Protein AF-A0A6J8BH11-F1 (afdb_monomer_lite)

InterPro domains:
  IPR011032 GroES-like superfamily [SSF50129] (140-187)

Organism: Mytilus coruscus (NCBI:txid42192)

Secondary structure (DSSP, 8-state):
--EEEEEEEES-EEEEEE--SSEEEESEEEEEEEESSEEEEEE--SEEEEES-EEEEEEES-EEEEEE--SEEEEES-EEEEEEES-EEEEEE--TEEEEES-EEEEEEES-EEEEEE--TT-EEES-EEEE-SGGG--GGGHHHHHHHHHTT-S--GGG--EEEEGGGHHHHHHHHHTT--S-EEEES--

Sequence (191 aa):
MGKQVIGSLYGGKSERMVTNPYSITMGKQVIGSLYGGKSERMVTNPYSITMGKQVIGSLYGGKSERMVTNPYSITMGKQVIGSLYGGKSERMVTNPYSITMGKQVIGSLYGGKSERMVTNPYSITMGKQVIGSLYGDYKLKTISNLVTEYMNKKLMVDEFVTHKMSLDKINEGFDLLRSGKSLRTVLDMWA

Foldseek 3Di:
DDEEEFEEAEAEEGEDEDADQEEEADDEYEFEYEAEYEGEYEYQYAEYEYEEEYEFEYAAEYETEYEYNYAYYEYEYEYEFEYAHYYETEYEYEYQEYEYEDEYEWEYRHAYHTDYYYNDDNYHYHYDYHYDYDPVNDDPVCVVVVVVCVVVVVDDPVVLAPEEEEPVCVVVVVVCVVVVVHSDYHYDDPD

Structure (mmCIF, N/CA/C/O backbone):
data_AF-A0A6J8BH11-F1
#
_entry.id   AF-A0A6J8BH11-F1
#
loop_
_atom_site.group_PDB
_atom_site.id
_atom_site.type_symbol
_atom_site.label_atom_id
_atom_site.label_alt_id
_atom_site.label_comp_id
_atom_site.label_asym_id
_atom_site.label_entity_id
_atom_site.label_seq_id
_atom_site.pdbx_PDB_ins_code
_atom_site.Cartn_x
_atom_site.Cartn_y
_atom_site.Cartn_z
_atom_site.occupancy
_atom_site.B_iso_or_equiv
_atom_site.auth_seq_id
_atom_site.auth_comp_id
_atom_site.auth_asym_id
_atom_site.auth_atom_id
_atom_site.pdbx_PDB_model_num
ATOM 1 N N . MET A 1 1 ? 2.538 -2.681 -35.379 1.00 50.00 1 MET A N 1
ATOM 2 C CA . MET A 1 1 ? 2.468 -2.400 -33.921 1.00 50.00 1 MET A CA 1
ATOM 3 C C . MET A 1 1 ? 2.274 -3.712 -33.164 1.00 50.00 1 MET A C 1
ATOM 5 O O . MET A 1 1 ? 1.181 -4.260 -33.201 1.00 50.00 1 MET A O 1
ATOM 9 N N . GLY A 1 2 ? 3.320 -4.243 -32.525 1.00 65.81 2 GLY A N 1
ATOM 10 C CA . GLY A 1 2 ? 3.258 -5.526 -31.811 1.00 65.81 2 GLY A CA 1
ATOM 11 C C . GLY A 1 2 ? 2.758 -5.393 -30.367 1.00 65.81 2 GLY A C 1
ATOM 12 O O . GLY A 1 2 ? 3.027 -4.395 -29.691 1.00 65.81 2 GLY A O 1
ATOM 13 N N . LYS A 1 3 ? 2.028 -6.404 -29.886 1.00 77.44 3 LYS A N 1
ATOM 14 C CA . LYS A 1 3 ? 1.809 -6.638 -28.451 1.00 77.44 3 LYS A CA 1
ATOM 15 C C . LYS A 1 3 ? 2.843 -7.655 -27.986 1.00 77.44 3 LYS A C 1
ATOM 17 O O . LYS A 1 3 ? 3.043 -8.656 -28.663 1.00 77.44 3 LYS A O 1
ATOM 22 N N . GLN A 1 4 ? 3.461 -7.413 -26.837 1.00 80.38 4 GLN A N 1
ATOM 23 C CA . GLN A 1 4 ? 4.387 -8.365 -26.232 1.00 80.38 4 GLN A CA 1
ATOM 24 C C . GLN A 1 4 ? 3.909 -8.706 -24.824 1.00 80.38 4 GLN A C 1
ATOM 26 O O . GLN A 1 4 ? 3.697 -7.806 -24.007 1.00 80.38 4 GLN A O 1
ATOM 31 N N . VAL A 1 5 ? 3.720 -9.997 -24.563 1.00 82.44 5 VAL A N 1
ATOM 32 C CA . VAL A 1 5 ? 3.301 -10.530 -23.265 1.00 82.44 5 VAL A CA 1
ATOM 33 C C . VAL A 1 5 ? 4.388 -11.484 -22.793 1.00 82.44 5 VAL A C 1
ATOM 35 O O . VAL A 1 5 ? 4.776 -12.382 -23.533 1.00 82.44 5 VAL A O 1
ATOM 38 N N . ILE A 1 6 ? 4.910 -11.246 -21.596 1.00 82.19 6 ILE A N 1
ATOM 39 C CA . ILE A 1 6 ? 5.898 -12.093 -20.929 1.00 82.19 6 ILE A CA 1
ATOM 40 C C . ILE A 1 6 ? 5.276 -12.465 -19.593 1.00 82.19 6 ILE A C 1
ATOM 42 O O . ILE A 1 6 ? 4.925 -11.574 -18.820 1.00 82.19 6 ILE A O 1
ATOM 46 N N . GLY A 1 7 ? 5.100 -13.751 -19.319 1.00 82.25 7 GLY A N 1
ATOM 47 C CA . GLY A 1 7 ? 4.481 -14.132 -18.064 1.00 82.25 7 GLY A CA 1
ATOM 48 C C . GLY A 1 7 ? 4.701 -15.567 -17.644 1.00 82.25 7 GLY A C 1
ATOM 49 O O . GLY A 1 7 ? 5.036 -16.426 -18.456 1.00 82.25 7 GLY A O 1
ATOM 50 N N . SER A 1 8 ? 4.486 -15.798 -16.355 1.00 77.69 8 SER A N 1
ATOM 51 C CA . SER A 1 8 ? 4.552 -17.101 -15.708 1.00 77.69 8 SER A CA 1
ATOM 52 C C . SER A 1 8 ? 3.218 -17.406 -15.033 1.00 77.69 8 SER A C 1
ATOM 54 O O . SER A 1 8 ? 2.568 -16.529 -14.461 1.00 77.69 8 SER A O 1
ATOM 56 N N . LEU A 1 9 ? 2.784 -18.664 -15.111 1.00 73.31 9 LEU A N 1
ATOM 57 C CA . LEU A 1 9 ? 1.519 -19.076 -14.509 1.00 73.31 9 LEU A CA 1
ATOM 58 C C . LEU A 1 9 ? 1.679 -19.344 -13.005 1.00 73.31 9 LEU A C 1
ATOM 60 O O . LEU A 1 9 ? 0.920 -18.800 -12.210 1.00 73.31 9 LEU A O 1
ATOM 64 N N . TYR A 1 10 ? 2.713 -20.098 -12.619 1.00 74.12 10 TYR A N 1
ATOM 65 C CA . TYR A 1 10 ? 3.027 -20.450 -11.231 1.00 74.12 10 TYR A CA 1
ATOM 66 C C . TYR A 1 10 ? 4.504 -20.173 -10.913 1.00 74.12 10 TYR A C 1
ATOM 68 O O . TYR A 1 10 ? 5.392 -20.659 -11.608 1.00 74.12 10 TYR A O 1
ATOM 76 N N . GLY A 1 11 ? 4.779 -19.392 -9.868 1.00 62.62 11 GLY A N 1
ATOM 77 C CA . GLY A 1 11 ? 6.059 -19.331 -9.148 1.00 62.62 11 GLY A CA 1
ATOM 78 C C . GLY A 1 11 ? 7.314 -18.840 -9.890 1.00 62.62 11 GLY A C 1
ATOM 79 O O . GLY A 1 11 ? 8.384 -18.845 -9.292 1.00 62.62 11 GLY A O 1
ATOM 80 N N . GLY A 1 12 ? 7.238 -18.401 -11.150 1.00 68.25 12 GLY A N 1
ATOM 81 C CA . GLY A 1 12 ? 8.419 -18.087 -11.978 1.00 68.25 12 GLY A CA 1
ATOM 82 C C . GLY A 1 12 ? 8.847 -16.611 -12.027 1.00 68.25 12 GLY A C 1
ATOM 83 O O . GLY A 1 12 ? 8.067 -15.707 -11.714 1.00 68.25 12 GLY A O 1
ATOM 84 N N . LYS A 1 13 ? 10.080 -16.351 -12.490 1.00 77.62 13 LYS A N 1
ATOM 85 C CA . LYS A 1 13 ? 10.566 -15.001 -12.826 1.00 77.62 13 LYS A CA 1
ATOM 86 C C . LYS A 1 13 ? 10.137 -14.633 -14.251 1.00 77.62 13 LYS A C 1
ATOM 88 O O . LYS A 1 13 ? 10.553 -15.274 -15.207 1.00 77.62 13 LYS A O 1
ATOM 93 N N . SER A 1 14 ? 9.323 -13.593 -14.383 1.00 80.06 14 SER A N 1
ATOM 94 C CA . SER A 1 14 ? 8.953 -12.983 -15.661 1.00 80.06 14 SER A CA 1
ATOM 95 C C . SER A 1 14 ? 9.761 -11.711 -15.834 1.00 80.06 14 SER A C 1
ATOM 97 O O . SER A 1 14 ? 9.446 -10.685 -15.235 1.00 80.06 14 SER A O 1
ATOM 99 N N . GLU A 1 15 ? 10.830 -11.775 -16.619 1.00 81.38 15 GLU A N 1
ATOM 100 C CA . GLU A 1 15 ? 11.752 -10.655 -16.756 1.00 81.38 15 GLU A CA 1
ATOM 101 C C . GLU A 1 15 ? 11.841 -10.151 -18.189 1.00 81.38 15 GLU A C 1
ATOM 103 O O . GLU A 1 15 ? 11.859 -10.914 -19.155 1.00 81.38 15 GLU A O 1
ATOM 108 N N . ARG A 1 16 ? 11.963 -8.833 -18.314 1.00 80.19 16 ARG A N 1
ATOM 109 C CA . ARG A 1 16 ? 12.482 -8.210 -19.519 1.00 80.19 16 ARG A CA 1
ATOM 110 C C . ARG A 1 16 ? 13.657 -7.310 -19.189 1.00 80.19 16 ARG A C 1
ATOM 112 O O . ARG A 1 16 ? 13.480 -6.262 -18.564 1.00 80.19 16 ARG A O 1
ATOM 119 N N . MET A 1 17 ? 14.810 -7.670 -19.731 1.00 69.00 17 MET A N 1
ATOM 120 C CA . MET A 1 17 ? 16.008 -6.848 -19.698 1.00 69.00 17 MET A CA 1
ATOM 121 C C . MET A 1 17 ? 16.185 -6.131 -21.040 1.00 69.00 17 MET A C 1
ATOM 123 O O . MET A 1 17 ? 15.976 -6.714 -22.105 1.00 69.00 17 MET A O 1
ATOM 127 N N . VAL A 1 18 ? 16.527 -4.847 -20.997 1.00 70.50 18 VAL A N 1
ATOM 128 C CA . VAL A 1 18 ? 16.903 -4.066 -22.181 1.00 70.50 18 VAL A CA 1
ATOM 129 C C . VAL A 1 18 ? 18.303 -3.507 -21.949 1.00 70.50 18 VAL A C 1
ATOM 131 O O . VAL A 1 18 ? 18.465 -2.551 -21.189 1.00 70.50 18 VAL A O 1
ATOM 134 N N . THR A 1 19 ? 19.292 -4.123 -22.601 1.00 60.69 19 THR A N 1
ATOM 135 C CA . THR A 1 19 ? 20.732 -3.848 -22.427 1.00 60.69 19 THR A CA 1
ATOM 136 C C . THR A 1 19 ? 21.418 -3.287 -23.676 1.00 60.69 19 THR A C 1
ATOM 138 O O . THR A 1 19 ? 22.600 -2.978 -23.625 1.00 60.69 19 THR A O 1
ATOM 141 N N . ASN A 1 20 ? 20.710 -3.182 -24.807 1.00 61.56 20 ASN A N 1
ATOM 142 C CA . ASN A 1 20 ? 21.327 -2.828 -26.088 1.00 61.56 20 ASN A CA 1
ATOM 143 C C . ASN A 1 20 ? 21.563 -1.306 -26.219 1.00 61.56 20 ASN A C 1
ATOM 145 O O . ASN A 1 20 ? 20.542 -0.603 -26.150 1.00 61.56 20 ASN A O 1
ATOM 149 N N . PRO A 1 21 ? 22.813 -0.824 -26.483 1.00 52.91 21 PRO A N 1
ATOM 150 C CA . PRO A 1 21 ? 23.263 0.585 -26.512 1.00 52.91 21 PRO A CA 1
ATOM 151 C C . PRO A 1 21 ? 22.366 1.565 -27.256 1.00 52.91 21 PRO A C 1
ATOM 153 O O . PRO A 1 21 ? 22.284 2.711 -26.826 1.00 52.91 21 PRO A O 1
ATOM 156 N N . TYR A 1 22 ? 21.580 1.106 -28.229 1.00 68.75 22 TYR A N 1
ATOM 157 C CA . TYR A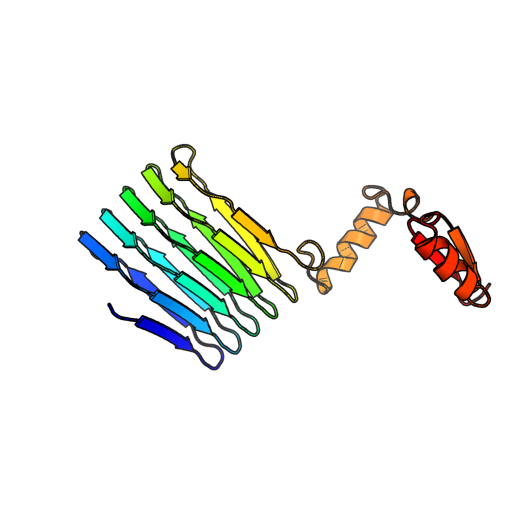 1 22 ? 20.540 1.897 -28.881 1.00 68.75 22 TYR A CA 1
ATOM 158 C C . TYR A 1 22 ? 19.266 1.066 -29.028 1.00 68.75 22 TYR A C 1
ATOM 160 O O . TYR A 1 22 ? 19.122 0.268 -29.953 1.00 68.75 22 TYR A O 1
ATOM 168 N N . SER A 1 23 ? 18.327 1.226 -28.093 1.00 63.69 23 SER A N 1
ATOM 169 C CA . SER A 1 23 ? 17.074 0.463 -28.098 1.00 63.69 23 SER A CA 1
ATOM 170 C C . SER A 1 23 ? 15.848 1.368 -28.103 1.00 63.69 23 SER A C 1
ATOM 172 O O . SER A 1 23 ? 15.590 2.137 -27.174 1.00 63.69 23 SER A O 1
ATOM 174 N N . ILE A 1 24 ? 15.040 1.226 -29.154 1.00 68.50 24 ILE A N 1
ATOM 175 C CA . ILE A 1 24 ? 13.717 1.835 -29.242 1.00 68.50 24 ILE A CA 1
ATOM 176 C C . ILE A 1 24 ? 12.689 0.739 -29.021 1.00 68.50 24 ILE A C 1
ATOM 178 O O . ILE A 1 24 ? 12.566 -0.214 -29.786 1.00 68.50 24 ILE A O 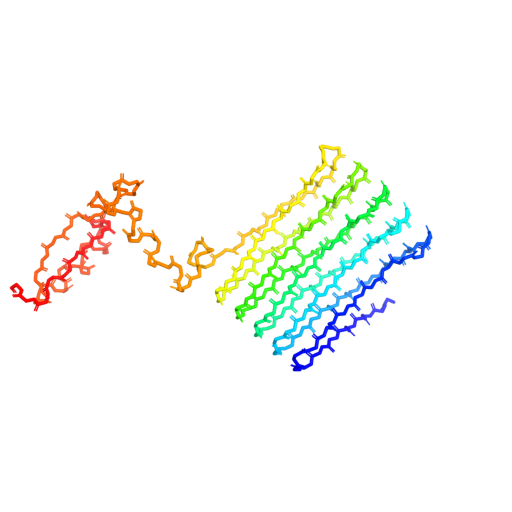1
ATOM 182 N N . THR A 1 25 ? 11.936 0.875 -27.941 1.00 72.12 25 THR A N 1
ATOM 183 C CA . THR A 1 25 ? 10.862 -0.042 -27.600 1.00 72.12 25 THR A CA 1
ATOM 184 C C . THR A 1 25 ? 9.527 0.657 -27.807 1.00 72.12 25 THR A C 1
ATOM 186 O O . THR A 1 25 ? 9.148 1.511 -27.007 1.00 72.12 25 THR A O 1
ATOM 189 N N . MET A 1 26 ? 8.791 0.274 -28.851 1.00 72.31 26 MET A N 1
ATOM 190 C CA . MET A 1 26 ? 7.442 0.781 -29.113 1.00 72.31 26 MET A CA 1
ATOM 191 C C . MET A 1 26 ? 6.396 -0.326 -28.964 1.00 72.31 26 MET A C 1
ATOM 193 O O . MET A 1 26 ? 6.566 -1.421 -29.496 1.00 72.31 26 MET A O 1
ATOM 197 N N . GLY A 1 27 ? 5.291 -0.043 -28.270 1.00 75.75 27 GLY A N 1
ATOM 198 C CA . GLY A 1 27 ? 4.118 -0.926 -28.248 1.00 75.75 27 GLY A CA 1
ATOM 199 C C . GLY A 1 27 ? 3.510 -1.167 -26.867 1.00 75.75 27 GLY A C 1
ATOM 200 O O . GLY A 1 27 ? 3.864 -0.527 -25.877 1.00 75.75 27 GLY A O 1
ATOM 201 N N . LYS A 1 28 ? 2.536 -2.085 -26.811 1.00 82.88 28 LYS A N 1
ATOM 202 C CA . LYS A 1 28 ? 1.902 -2.510 -25.552 1.00 82.88 28 LYS A CA 1
ATOM 203 C C . LYS A 1 28 ? 2.668 -3.690 -24.976 1.00 82.88 28 LYS A C 1
ATOM 205 O O . LYS A 1 28 ? 2.910 -4.666 -25.686 1.00 82.88 28 LYS A O 1
ATOM 210 N N . GLN A 1 29 ? 3.020 -3.595 -23.701 1.00 82.62 29 GLN A N 1
ATOM 211 C CA . GLN A 1 29 ? 3.826 -4.602 -23.023 1.00 82.62 29 GLN A CA 1
ATOM 212 C C . GLN A 1 29 ? 3.184 -4.992 -21.709 1.00 82.62 29 GLN A C 1
ATOM 214 O O . GLN A 1 29 ? 2.840 -4.121 -20.910 1.00 82.62 29 GLN A O 1
ATOM 219 N N . VAL A 1 30 ? 3.033 -6.294 -21.511 1.00 83.50 30 VAL A N 1
ATOM 220 C CA . VAL A 1 30 ? 2.538 -6.881 -20.270 1.00 83.50 30 VAL A CA 1
ATOM 221 C C . VAL A 1 30 ? 3.604 -7.845 -19.776 1.00 83.50 30 VAL A C 1
ATOM 223 O O . VAL A 1 30 ? 3.994 -8.750 -20.508 1.00 83.50 30 VAL A O 1
ATOM 226 N N . ILE A 1 31 ? 4.113 -7.604 -18.575 1.00 82.25 31 ILE A N 1
ATOM 227 C CA . ILE A 1 31 ? 5.057 -8.479 -17.885 1.00 82.25 31 ILE A CA 1
ATOM 228 C C . ILE A 1 31 ? 4.382 -8.870 -16.583 1.00 82.25 31 ILE A C 1
ATOM 230 O O . ILE A 1 31 ? 4.093 -7.993 -15.772 1.00 82.25 31 ILE A O 1
ATOM 234 N N . GLY A 1 32 ? 4.078 -10.140 -16.376 1.00 81.75 32 GLY A N 1
ATOM 235 C CA . GLY A 1 32 ? 3.348 -10.481 -15.168 1.00 81.75 32 GLY A CA 1
ATOM 236 C C . GLY A 1 32 ? 3.264 -11.947 -14.835 1.00 81.75 32 GLY A C 1
ATOM 237 O O . GLY A 1 32 ? 3.433 -12.798 -15.700 1.00 81.75 32 GLY A O 1
ATOM 238 N N . SER A 1 33 ? 2.959 -12.235 -13.578 1.00 78.94 33 SER A N 1
ATOM 239 C CA . SER A 1 33 ? 2.712 -13.595 -13.117 1.00 78.94 33 SER A CA 1
ATOM 240 C C . SER A 1 33 ? 1.302 -13.753 -12.567 1.00 78.94 33 SER A C 1
ATOM 242 O O . SER A 1 33 ? 0.729 -12.819 -12.001 1.00 78.94 33 SER A O 1
ATOM 244 N N . LEU A 1 34 ? 0.711 -14.932 -12.749 1.00 73.62 34 LEU A N 1
ATOM 245 C CA . LEU A 1 34 ? -0.620 -15.200 -12.210 1.00 73.62 34 LEU A CA 1
ATOM 246 C C . LEU A 1 34 ? -0.536 -15.576 -10.725 1.00 73.62 34 LEU A C 1
ATOM 248 O O . LEU A 1 34 ? -1.120 -14.881 -9.901 1.00 73.62 34 LEU A O 1
ATOM 252 N N . TYR A 1 35 ? 0.240 -16.607 -10.380 1.00 70.12 35 TYR A N 1
ATOM 253 C CA . TYR A 1 35 ? 0.412 -17.103 -9.011 1.00 70.12 35 TYR A CA 1
ATOM 254 C C . TYR A 1 35 ? 1.871 -17.036 -8.555 1.00 70.12 35 TYR A C 1
ATOM 256 O O . TYR A 1 35 ? 2.670 -17.914 -8.863 1.00 70.12 35 TYR A O 1
ATOM 264 N N . GLY A 1 36 ? 2.226 -16.021 -7.775 1.00 63.31 36 GLY A N 1
ATOM 265 C CA . GLY A 1 36 ? 3.546 -15.836 -7.178 1.00 63.31 36 GLY A CA 1
ATOM 266 C C . GLY A 1 36 ? 4.631 -15.533 -8.213 1.00 63.31 36 GLY A C 1
ATOM 267 O O . GLY A 1 36 ? 4.390 -15.536 -9.417 1.00 63.31 36 GLY A O 1
ATOM 268 N N . GLY A 1 37 ? 5.850 -15.242 -7.752 1.00 70.06 37 GLY A N 1
ATOM 269 C CA . GLY A 1 37 ? 7.008 -14.994 -8.625 1.00 70.06 37 GLY A CA 1
ATOM 270 C C . GLY A 1 37 ? 7.447 -13.528 -8.723 1.00 70.06 37 GLY A C 1
ATOM 271 O O . GLY A 1 37 ? 6.923 -12.650 -8.038 1.00 70.06 37 GLY A O 1
ATOM 272 N N . LYS A 1 38 ? 8.470 -13.256 -9.538 1.00 77.06 38 LYS A N 1
ATOM 273 C CA . LYS A 1 38 ? 9.050 -11.912 -9.713 1.00 77.06 38 LYS A CA 1
ATOM 274 C C . LYS A 1 38 ? 8.791 -11.426 -11.135 1.00 77.06 38 LYS A C 1
ATOM 276 O O . LYS A 1 38 ? 9.277 -12.036 -12.079 1.00 77.06 38 LYS A O 1
ATOM 281 N N . SER A 1 39 ? 8.045 -10.338 -11.282 1.00 78.81 39 SER A N 1
ATOM 282 C CA . SER A 1 39 ? 7.780 -9.670 -12.555 1.00 78.81 39 SER A CA 1
ATOM 283 C C . SER A 1 39 ? 8.633 -8.418 -12.641 1.00 78.81 39 SER A C 1
ATOM 285 O O . SER A 1 39 ? 8.398 -7.450 -11.923 1.00 78.81 39 SER A O 1
ATOM 287 N N . GLU A 1 40 ? 9.656 -8.437 -13.481 1.00 79.81 40 GLU A N 1
ATOM 288 C CA . GLU A 1 40 ? 10.683 -7.405 -13.471 1.00 79.81 40 GLU A CA 1
ATOM 289 C C . GLU A 1 40 ? 10.934 -6.846 -14.864 1.00 79.81 40 GLU A C 1
ATOM 291 O O . GLU A 1 40 ? 11.050 -7.563 -15.860 1.00 79.81 40 GLU A O 1
ATOM 296 N N . ARG A 1 41 ? 11.053 -5.525 -14.931 1.00 80.38 41 ARG A N 1
ATOM 297 C CA . ARG A 1 41 ? 11.598 -4.851 -16.098 1.00 80.38 41 ARG A CA 1
ATOM 298 C C . ARG A 1 41 ? 12.817 -4.049 -15.696 1.00 80.38 41 ARG A C 1
ATOM 300 O O . ARG A 1 41 ? 12.683 -3.055 -14.981 1.00 80.38 41 ARG A O 1
ATOM 307 N N . MET A 1 42 ? 13.961 -4.432 -16.248 1.00 65.06 42 MET A N 1
ATOM 308 C CA . MET A 1 42 ? 15.215 -3.708 -16.093 1.00 65.06 42 MET A CA 1
ATOM 309 C C . MET A 1 42 ? 15.597 -3.010 -17.392 1.00 65.06 42 MET A C 1
ATOM 311 O O . MET A 1 42 ? 15.582 -3.597 -18.476 1.00 65.06 42 MET A O 1
ATOM 315 N N . VAL A 1 43 ? 15.925 -1.728 -17.275 1.00 69.75 43 VAL A N 1
ATOM 316 C CA . VAL A 1 43 ? 16.491 -0.923 -18.358 1.00 69.75 43 VAL A CA 1
ATOM 317 C C . VAL A 1 43 ? 17.828 -0.377 -17.868 1.00 69.75 43 VAL A C 1
ATOM 319 O O . VAL A 1 43 ? 17.850 0.561 -17.072 1.00 69.75 43 VAL A O 1
ATOM 322 N N . THR A 1 44 ? 18.918 -0.991 -18.329 1.00 56.66 44 THR A N 1
ATOM 323 C CA . THR A 1 44 ? 20.298 -0.772 -17.841 1.00 56.66 44 THR A CA 1
ATOM 324 C C . THR A 1 44 ? 21.222 -0.143 -18.888 1.00 56.66 44 THR A C 1
ATOM 326 O O . THR A 1 44 ? 22.419 -0.012 -18.673 1.00 56.66 44 THR A O 1
ATOM 329 N N . ASN A 1 45 ? 20.675 0.220 -20.047 1.00 64.06 45 ASN A N 1
ATOM 330 C CA . ASN A 1 45 ? 21.436 0.705 -21.195 1.00 64.06 45 ASN A CA 1
ATOM 331 C C . ASN A 1 45 ? 21.966 2.153 -21.027 1.00 64.06 45 ASN A C 1
ATOM 333 O O . ASN A 1 45 ? 21.597 2.740 -20.032 1.00 64.06 45 ASN A O 1
ATOM 337 N N . PRO A 1 46 ? 22.771 2.757 -21.934 1.00 53.59 46 PRO A N 1
ATOM 338 C CA . PRO A 1 46 ? 23.003 4.222 -21.975 1.00 53.59 46 PRO A CA 1
ATOM 339 C C . PRO A 1 46 ? 22.035 5.081 -22.819 1.00 53.59 46 PRO A C 1
ATOM 341 O O . PRO A 1 46 ? 21.854 6.251 -22.497 1.00 53.59 46 PRO A O 1
ATOM 344 N N . TYR A 1 47 ? 21.365 4.542 -23.850 1.00 66.50 47 TYR A N 1
ATOM 345 C CA . TYR A 1 47 ? 20.386 5.290 -24.669 1.00 66.50 47 TYR A CA 1
ATOM 346 C C . TYR A 1 47 ? 19.158 4.433 -24.988 1.00 66.50 47 TYR A C 1
ATOM 348 O O . TYR A 1 47 ? 19.217 3.474 -25.761 1.00 66.50 47 TYR A O 1
ATOM 356 N N . SER A 1 48 ? 18.019 4.726 -24.356 1.00 63.78 48 SER A N 1
ATOM 357 C CA . SER A 1 48 ? 16.792 3.955 -24.604 1.00 63.78 48 SER A CA 1
ATOM 358 C C . SER A 1 48 ? 15.547 4.828 -24.625 1.00 63.78 48 SER A C 1
ATOM 360 O O . SER A 1 48 ? 15.324 5.656 -23.736 1.00 63.78 48 SER A O 1
ATOM 362 N N . ILE A 1 49 ? 14.704 4.600 -25.630 1.00 68.50 49 ILE A N 1
ATOM 363 C CA . ILE A 1 49 ? 13.400 5.247 -25.751 1.00 68.50 49 ILE A CA 1
ATOM 364 C C . ILE A 1 49 ? 12.346 4.166 -25.613 1.00 68.50 49 ILE A C 1
ATOM 366 O O . ILE A 1 49 ? 12.292 3.218 -26.396 1.00 68.50 49 ILE A O 1
ATOM 370 N N . THR A 1 50 ? 11.488 4.300 -24.608 1.00 72.81 50 THR A N 1
ATOM 371 C CA . THR A 1 50 ? 10.325 3.432 -24.473 1.00 72.81 50 THR A CA 1
ATOM 372 C C . THR A 1 50 ? 9.045 4.226 -24.651 1.00 72.81 50 THR A C 1
ATOM 374 O O . THR A 1 50 ? 8.738 5.113 -23.856 1.00 72.81 50 THR A O 1
ATOM 377 N N . MET A 1 51 ? 8.262 3.853 -25.655 1.00 72.00 51 MET A N 1
ATOM 378 C CA . MET A 1 51 ? 6.975 4.460 -25.965 1.00 72.00 51 MET A CA 1
ATOM 379 C C . MET A 1 51 ? 5.853 3.423 -25.908 1.00 72.00 51 MET A C 1
ATOM 381 O O . MET A 1 51 ? 5.909 2.385 -26.570 1.00 72.00 51 MET A O 1
ATOM 385 N N . GLY A 1 52 ? 4.804 3.706 -25.134 1.00 76.31 52 GLY A N 1
ATOM 386 C CA . GLY A 1 52 ? 3.580 2.898 -25.124 1.00 76.31 52 GLY A CA 1
ATOM 387 C C . GLY A 1 52 ? 3.048 2.538 -23.739 1.00 76.31 52 GLY A C 1
ATOM 388 O O . GLY A 1 52 ? 3.468 3.081 -22.718 1.00 76.31 52 GLY A O 1
ATOM 389 N N . LYS A 1 53 ? 2.055 1.638 -23.712 1.00 80.94 53 LYS A N 1
ATOM 390 C CA . LYS A 1 53 ? 1.426 1.175 -22.464 1.00 80.94 53 LYS A CA 1
ATOM 391 C C . LYS A 1 53 ? 2.219 0.011 -21.885 1.00 80.94 53 LYS A C 1
ATOM 393 O O . LYS A 1 53 ? 2.449 -0.973 -22.586 1.00 80.94 53 LYS A O 1
ATOM 398 N N . GLN A 1 54 ? 2.574 0.109 -20.613 1.00 82.50 54 GLN A N 1
ATOM 399 C CA . GLN A 1 54 ? 3.280 -0.942 -19.889 1.00 82.50 54 GLN A CA 1
ATOM 400 C C . GLN A 1 54 ? 2.468 -1.368 -18.676 1.00 82.50 54 GLN A C 1
ATOM 402 O O . GLN A 1 54 ? 2.019 -0.517 -17.908 1.00 82.50 54 GLN A O 1
ATOM 407 N N . VAL A 1 55 ? 2.312 -2.673 -18.507 1.00 82.81 55 VAL A N 1
ATOM 408 C CA . VAL A 1 55 ? 1.742 -3.289 -17.312 1.00 82.81 55 VAL A CA 1
ATOM 409 C C . VAL A 1 55 ? 2.783 -4.258 -16.774 1.00 82.81 55 VAL A C 1
ATOM 411 O O . VAL A 1 55 ? 3.227 -5.136 -17.510 1.00 82.81 55 VAL A O 1
ATOM 414 N N . ILE A 1 56 ? 3.211 -4.056 -15.533 1.00 82.06 56 ILE A N 1
ATOM 415 C CA . ILE A 1 56 ? 4.125 -4.948 -14.819 1.00 82.06 56 ILE A CA 1
ATOM 416 C C . ILE A 1 56 ? 3.413 -5.355 -13.540 1.00 82.06 56 ILE A C 1
ATOM 418 O O . ILE A 1 56 ? 3.113 -4.491 -12.722 1.00 82.06 56 ILE A O 1
ATOM 422 N N . GLY A 1 57 ? 3.086 -6.623 -13.356 1.00 80.62 57 GLY A N 1
ATOM 423 C CA . GLY A 1 57 ? 2.265 -6.954 -12.203 1.00 80.62 57 GLY A CA 1
ATOM 424 C C . GLY A 1 57 ? 2.053 -8.423 -11.955 1.00 80.62 57 GLY A C 1
ATOM 425 O O . GLY A 1 57 ? 2.249 -9.240 -12.846 1.00 80.62 57 GLY A O 1
ATOM 426 N N . SER A 1 58 ? 1.598 -8.752 -10.756 1.00 78.00 58 SER A N 1
ATOM 427 C CA . SER A 1 58 ? 1.165 -10.104 -10.432 1.00 78.00 58 SER A CA 1
ATOM 428 C C . SER A 1 58 ? -0.277 -10.132 -9.947 1.00 78.00 58 SER A C 1
ATOM 430 O O . SER A 1 58 ? -0.761 -9.184 -9.328 1.00 78.00 58 SER A O 1
ATOM 432 N N . LEU A 1 59 ? -1.002 -11.207 -10.248 1.00 74.44 59 LEU A N 1
ATOM 433 C CA . LEU A 1 59 ? -2.372 -11.341 -9.760 1.00 74.44 59 LEU A CA 1
ATOM 434 C C . LEU A 1 59 ? -2.383 -11.807 -8.300 1.00 74.44 59 LEU A C 1
ATOM 436 O O . LEU A 1 59 ? -2.969 -11.128 -7.467 1.00 74.44 59 LEU A O 1
ATOM 440 N N . TYR A 1 60 ? -1.686 -12.897 -7.976 1.00 70.38 60 TYR A N 1
ATOM 441 C CA . TYR A 1 60 ? -1.626 -13.491 -6.638 1.00 70.38 60 TYR A CA 1
ATOM 442 C C . TYR A 1 60 ? -0.194 -13.603 -6.122 1.00 70.38 60 TYR A C 1
ATOM 444 O O . TYR A 1 60 ? 0.476 -14.594 -6.367 1.00 70.38 60 TYR A O 1
ATOM 452 N N . GLY A 1 61 ? 0.283 -12.639 -5.349 1.00 64.56 61 GLY A N 1
ATOM 453 C CA . GLY A 1 61 ? 1.567 -12.700 -4.666 1.00 64.56 61 GLY A CA 1
ATOM 454 C C . GLY A 1 61 ? 2.713 -12.352 -5.606 1.00 64.56 61 GLY A C 1
ATOM 455 O O . GLY A 1 61 ? 2.571 -12.378 -6.826 1.00 64.56 61 GLY A O 1
ATOM 456 N N . GLY A 1 62 ? 3.882 -12.038 -5.050 1.00 71.94 62 GLY A N 1
ATOM 457 C CA . GLY A 1 62 ? 5.095 -11.818 -5.842 1.00 71.94 62 GLY A CA 1
ATOM 458 C C . GLY A 1 62 ? 5.627 -10.388 -5.840 1.00 71.94 62 GLY A C 1
ATOM 459 O O . GLY A 1 62 ? 5.113 -9.501 -5.164 1.00 71.94 62 GLY A O 1
ATOM 460 N N . LYS A 1 63 ? 6.728 -10.167 -6.553 1.00 76.88 63 LYS A N 1
ATOM 461 C CA . LYS A 1 63 ? 7.441 -8.885 -6.582 1.00 76.88 63 LYS A CA 1
ATOM 462 C C . LYS A 1 63 ? 7.367 -8.293 -7.986 1.00 76.88 63 LYS A C 1
ATOM 464 O O . LYS A 1 63 ? 7.844 -8.919 -8.924 1.00 76.88 63 LYS A O 1
ATOM 469 N N . SER A 1 64 ? 6.774 -7.115 -8.125 1.00 79.19 64 SER A N 1
ATOM 470 C CA . SER A 1 64 ? 6.613 -6.393 -9.386 1.00 79.19 64 SER A CA 1
ATOM 471 C C . SER A 1 64 ? 7.525 -5.176 -9.398 1.00 79.19 64 SER A C 1
ATOM 473 O O . SER A 1 64 ? 7.290 -4.208 -8.682 1.00 79.19 64 SER A O 1
ATOM 475 N N . GLU A 1 65 ? 8.585 -5.217 -10.195 1.00 78.31 65 GLU A N 1
ATOM 476 C CA . GLU A 1 65 ? 9.620 -4.188 -10.189 1.00 78.31 65 GLU A CA 1
ATOM 477 C C . GLU A 1 65 ? 9.837 -3.577 -11.558 1.00 78.31 65 GLU A C 1
ATOM 479 O O . GLU A 1 65 ? 9.962 -4.262 -12.577 1.00 78.31 65 GLU A O 1
ATOM 484 N N . ARG A 1 66 ? 9.961 -2.254 -11.567 1.00 80.44 66 ARG A N 1
ATOM 485 C CA . ARG A 1 66 ? 10.542 -1.539 -12.692 1.00 80.44 66 ARG A CA 1
ATOM 486 C C . ARG A 1 66 ? 11.767 -0.777 -12.231 1.00 80.44 66 ARG A C 1
ATOM 488 O O . ARG A 1 66 ? 11.644 0.193 -11.485 1.00 80.44 66 ARG A O 1
ATOM 495 N N . MET A 1 67 ? 12.916 -1.180 -12.751 1.00 65.25 67 MET A N 1
ATOM 496 C CA . MET A 1 67 ? 14.196 -0.544 -12.484 1.00 65.25 67 MET A CA 1
ATOM 497 C C . MET A 1 67 ? 14.703 0.150 -13.746 1.00 65.25 67 MET A C 1
ATOM 499 O O . MET A 1 67 ? 14.731 -0.431 -14.836 1.00 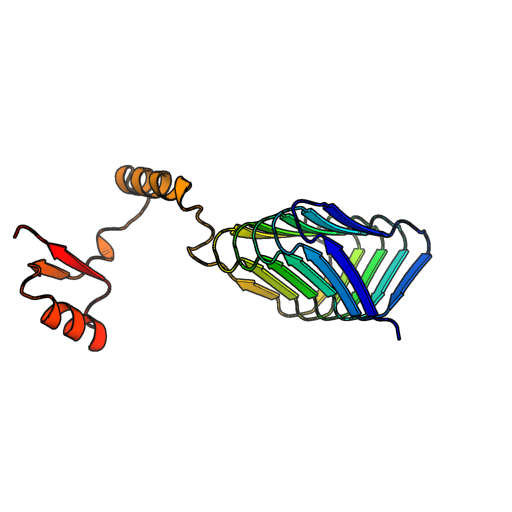65.25 67 MET A O 1
ATOM 503 N N . VAL A 1 68 ? 15.074 1.419 -13.598 1.00 70.81 68 VAL A N 1
ATOM 504 C CA . VAL A 1 68 ? 15.710 2.210 -14.654 1.00 70.81 68 VAL A CA 1
ATOM 505 C C . VAL A 1 68 ? 17.028 2.753 -14.112 1.00 70.81 68 VAL A C 1
ATOM 507 O O . VAL A 1 68 ? 17.029 3.663 -13.283 1.00 70.81 68 VAL A O 1
ATOM 510 N N . THR A 1 69 ? 18.132 2.186 -14.592 1.00 56.94 69 THR A N 1
ATOM 511 C CA . THR A 1 69 ? 19.512 2.474 -14.165 1.00 56.94 69 THR A CA 1
ATOM 512 C C . THR A 1 69 ? 20.330 2.924 -15.381 1.00 56.94 69 THR A C 1
ATOM 514 O O . THR A 1 69 ? 21.234 2.218 -15.819 1.00 56.94 69 THR A O 1
ATOM 517 N N . ASN A 1 70 ? 19.946 4.045 -16.005 1.00 65.38 70 ASN A N 1
ATOM 518 C CA . ASN A 1 70 ? 20.492 4.478 -17.299 1.00 65.38 70 ASN A CA 1
ATOM 519 C C . ASN A 1 70 ? 20.728 6.003 -17.359 1.00 65.38 70 ASN A C 1
ATOM 521 O O . ASN A 1 70 ? 19.727 6.701 -17.140 1.00 65.38 70 ASN A O 1
ATOM 525 N N . PRO A 1 71 ? 21.935 6.490 -17.765 1.00 54.31 71 PRO A N 1
ATOM 526 C CA . PRO A 1 71 ? 22.283 7.898 -18.011 1.00 54.31 71 PRO A CA 1
ATOM 527 C C . PRO A 1 71 ? 21.281 8.702 -18.861 1.00 54.31 71 PRO A C 1
ATOM 529 O O . PRO A 1 71 ? 20.978 9.818 -18.448 1.00 54.31 71 PRO A O 1
ATOM 532 N N . TYR A 1 72 ? 20.704 8.153 -19.941 1.00 65.25 72 TYR A N 1
ATOM 533 C CA . TYR A 1 72 ? 19.752 8.833 -20.838 1.00 65.25 72 TYR A CA 1
ATOM 534 C C . TYR A 1 72 ? 18.575 7.929 -21.247 1.00 65.25 72 TYR A C 1
ATOM 536 O O . TYR A 1 72 ? 18.591 7.223 -22.263 1.00 65.25 72 TYR A O 1
ATOM 544 N N . SER A 1 73 ? 17.493 7.965 -20.463 1.00 63.62 73 SER A N 1
ATOM 545 C CA . SER A 1 73 ? 16.267 7.216 -20.774 1.00 63.62 73 SER A CA 1
ATOM 546 C C . SER A 1 73 ? 15.046 8.119 -20.892 1.00 63.62 73 SER A C 1
ATOM 548 O O . SER A 1 73 ? 14.766 8.946 -20.021 1.00 63.62 73 SER A O 1
ATOM 550 N N . ILE A 1 74 ? 14.281 7.912 -21.964 1.00 67.69 74 ILE A N 1
ATOM 551 C CA . ILE A 1 74 ? 12.998 8.576 -22.187 1.00 67.69 74 ILE A CA 1
ATOM 552 C C . ILE A 1 74 ? 11.914 7.507 -22.132 1.00 67.69 74 ILE A C 1
ATOM 554 O O . ILE A 1 74 ? 11.867 6.598 -22.962 1.00 67.69 74 ILE A O 1
ATOM 558 N N . THR A 1 75 ? 11.021 7.598 -21.149 1.00 71.31 75 THR A N 1
ATOM 559 C CA . THR A 1 75 ? 9.795 6.796 -21.148 1.00 71.31 75 THR A CA 1
ATOM 560 C C . THR A 1 75 ? 8.587 7.688 -21.368 1.00 71.31 75 THR A C 1
ATOM 562 O O . THR A 1 75 ? 8.279 8.526 -20.525 1.00 71.31 75 THR A O 1
ATOM 565 N N . MET A 1 76 ? 7.846 7.445 -22.445 1.00 69.50 76 MET A N 1
ATOM 566 C CA . MET A 1 76 ? 6.583 8.123 -22.725 1.00 69.50 76 MET A CA 1
ATOM 567 C C . MET A 1 76 ? 5.441 7.106 -22.771 1.00 69.50 76 MET A C 1
ATOM 569 O O . MET A 1 76 ? 5.443 6.176 -23.579 1.00 69.50 76 MET A O 1
ATOM 573 N N . GLY A 1 77 ? 4.445 7.266 -21.902 1.00 72.81 77 GLY A N 1
ATOM 574 C CA . GLY A 1 77 ? 3.231 6.448 -21.927 1.00 72.81 77 GLY A CA 1
ATOM 575 C C . GLY A 1 77 ? 2.683 6.071 -20.554 1.00 72.81 77 GLY A C 1
ATOM 576 O O . GLY A 1 77 ? 3.242 6.409 -19.512 1.00 72.81 77 GLY A O 1
ATOM 577 N N . LYS A 1 78 ? 1.538 5.375 -20.563 1.00 79.31 78 LYS A N 1
ATOM 578 C CA . LYS A 1 78 ? 0.865 4.920 -19.337 1.00 79.31 78 LYS A CA 1
ATOM 579 C C . LYS A 1 78 ? 1.580 3.702 -18.764 1.00 79.31 78 LYS A C 1
ATOM 581 O O . LYS A 1 78 ? 1.818 2.735 -19.491 1.00 79.31 78 LYS A O 1
ATOM 586 N N . GLN A 1 79 ? 1.858 3.738 -17.469 1.00 80.12 79 GLN A N 1
ATOM 587 C CA . GLN A 1 79 ? 2.487 2.634 -16.749 1.00 80.12 79 GLN A CA 1
ATOM 588 C C . GLN A 1 79 ? 1.606 2.203 -15.588 1.00 80.12 79 GLN A C 1
ATOM 590 O O . GLN A 1 79 ? 1.127 3.044 -14.827 1.00 80.12 79 GLN A O 1
ATOM 595 N N . VAL A 1 80 ? 1.426 0.897 -15.457 1.00 82.06 80 VAL A N 1
ATOM 596 C CA . VAL A 1 80 ? 0.773 0.266 -14.314 1.00 82.06 80 VAL A CA 1
ATOM 597 C C . VAL A 1 80 ? 1.759 -0.733 -13.732 1.00 82.06 80 VAL A C 1
ATOM 599 O O . VAL A 1 80 ? 2.225 -1.611 -14.457 1.00 82.06 80 VAL A O 1
ATOM 602 N N . ILE A 1 81 ? 2.112 -0.561 -12.462 1.00 81.88 81 ILE A N 1
ATOM 603 C CA . ILE A 1 81 ? 2.990 -1.471 -11.726 1.00 81.88 81 ILE A CA 1
ATOM 604 C C . ILE A 1 81 ? 2.244 -1.907 -10.472 1.00 81.88 81 ILE A C 1
ATOM 606 O O . ILE A 1 81 ? 1.964 -1.069 -9.622 1.00 81.88 81 ILE A O 1
ATOM 610 N N . GLY A 1 82 ? 1.876 -3.173 -10.341 1.00 79.12 82 GLY A N 1
ATOM 611 C CA . GLY A 1 82 ? 1.029 -3.533 -9.210 1.00 79.12 82 GLY A CA 1
ATOM 612 C C . GLY A 1 82 ? 0.775 -5.009 -9.017 1.00 79.12 82 GLY A C 1
ATOM 613 O O . GLY A 1 82 ? 0.894 -5.799 -9.947 1.00 79.12 82 GLY A O 1
ATOM 614 N N . SER A 1 83 ? 0.370 -5.355 -7.804 1.00 74.94 83 SER A N 1
ATOM 615 C CA . SER A 1 83 ? -0.105 -6.689 -7.450 1.00 74.94 83 SER A CA 1
ATOM 616 C C . SER A 1 83 ? -1.562 -6.635 -7.005 1.00 74.94 83 SER A C 1
ATOM 618 O O . SER A 1 83 ? -1.945 -5.731 -6.266 1.00 74.94 83 SER A O 1
ATOM 620 N N . LEU A 1 84 ? -2.400 -7.579 -7.434 1.00 71.06 84 LEU A N 1
ATOM 621 C CA . LEU A 1 84 ? -3.793 -7.601 -6.973 1.00 71.06 84 LEU A CA 1
ATOM 622 C C . LEU A 1 84 ? -3.919 -8.258 -5.591 1.00 71.06 84 LEU A C 1
ATOM 624 O O . LEU A 1 84 ? -4.610 -7.726 -4.736 1.00 71.06 84 LEU A O 1
ATOM 628 N N . TYR A 1 85 ? -3.234 -9.370 -5.334 1.00 68.12 85 TYR A N 1
ATOM 629 C CA . TYR A 1 85 ? -3.332 -10.110 -4.074 1.00 68.12 85 TYR A CA 1
ATOM 630 C C . TYR A 1 85 ? -1.976 -10.435 -3.476 1.00 68.12 85 TYR A C 1
ATOM 632 O O . TYR A 1 85 ? -1.433 -11.490 -3.752 1.00 68.12 85 TYR A O 1
ATOM 640 N N . GLY A 1 86 ? -1.436 -9.595 -2.602 1.00 62.53 86 GLY A N 1
ATOM 641 C CA . GLY A 1 86 ? -0.148 -9.842 -1.967 1.00 62.53 86 GLY A CA 1
ATOM 642 C C . GLY A 1 86 ? 0.991 -9.442 -2.896 1.00 62.53 86 GLY A C 1
ATOM 643 O O . GLY A 1 86 ? 0.937 -9.687 -4.098 1.00 62.53 86 GLY A O 1
ATOM 644 N N . GLY A 1 87 ? 2.063 -8.871 -2.351 1.00 70.38 87 GLY A N 1
ATOM 645 C CA . GLY A 1 87 ? 3.278 -8.634 -3.129 1.00 70.38 87 GLY A CA 1
ATOM 646 C C . GLY A 1 87 ? 3.983 -7.323 -2.834 1.00 70.38 87 GLY A C 1
ATOM 647 O O . GLY A 1 87 ? 3.584 -6.564 -1.962 1.00 70.38 87 GLY A O 1
ATOM 648 N N . LYS A 1 88 ? 5.081 -7.055 -3.531 1.00 76.19 88 LYS A N 1
ATOM 649 C CA . LYS A 1 88 ? 5.801 -5.780 -3.429 1.00 76.19 88 LYS A CA 1
ATOM 650 C C . LYS A 1 88 ? 5.898 -5.171 -4.819 1.00 76.19 88 LYS A C 1
ATOM 652 O O . LYS A 1 88 ? 6.376 -5.836 -5.729 1.00 76.19 88 LYS A O 1
ATOM 657 N N . SER A 1 89 ? 5.424 -3.945 -4.978 1.00 79.81 89 SER A N 1
ATOM 658 C CA . SER A 1 89 ? 5.365 -3.215 -6.239 1.00 79.81 89 SER A CA 1
ATOM 659 C C . SER A 1 89 ? 6.252 -1.982 -6.157 1.00 79.81 89 SER A C 1
ATOM 661 O O . SER A 1 89 ? 5.937 -1.037 -5.440 1.00 79.81 89 SER A O 1
ATOM 663 N N . GLU A 1 90 ? 7.367 -1.978 -6.879 1.00 79.62 90 GLU A N 1
ATOM 664 C CA . GLU A 1 90 ? 8.351 -0.903 -6.780 1.00 79.62 90 GLU A CA 1
ATOM 665 C C . GLU A 1 90 ? 8.718 -0.324 -8.134 1.00 79.62 90 GLU A C 1
ATOM 667 O O . GLU A 1 90 ? 8.927 -1.029 -9.127 1.00 79.62 90 GLU A O 1
ATOM 672 N N . ARG A 1 91 ? 8.853 1.000 -8.153 1.00 80.88 91 ARG A N 1
ATOM 673 C CA . ARG A 1 91 ? 9.492 1.709 -9.255 1.00 80.88 91 ARG A CA 1
ATOM 674 C C . ARG A 1 91 ? 10.727 2.423 -8.742 1.00 80.88 91 ARG A C 1
ATOM 676 O O . ARG A 1 91 ? 10.607 3.363 -7.961 1.00 80.88 91 ARG A O 1
ATOM 683 N N . MET A 1 92 ? 11.885 2.016 -9.244 1.00 67.06 92 MET A N 1
ATOM 684 C CA . MET A 1 92 ? 13.170 2.608 -8.902 1.00 67.06 92 MET A CA 1
ATOM 685 C C . MET A 1 92 ? 13.767 3.323 -10.114 1.00 67.06 92 MET A C 1
ATOM 687 O O . MET A 1 92 ? 13.849 2.762 -11.211 1.00 67.06 92 MET A O 1
ATOM 691 N N . VAL A 1 93 ? 14.171 4.573 -9.912 1.00 72.00 93 VAL A N 1
ATOM 692 C CA . VAL A 1 93 ? 14.885 5.382 -10.904 1.00 72.00 93 VAL A CA 1
ATOM 693 C C . VAL A 1 93 ? 16.140 5.931 -10.244 1.00 72.00 93 VAL A C 1
ATOM 695 O O . VAL A 1 93 ? 16.035 6.746 -9.328 1.00 72.00 93 VAL A O 1
ATOM 698 N N . THR A 1 94 ? 17.313 5.484 -10.691 1.00 59.06 94 THR A N 1
ATOM 699 C CA . THR A 1 94 ? 18.569 5.747 -9.970 1.00 59.06 94 THR A CA 1
ATOM 700 C C . THR A 1 94 ? 19.482 6.799 -10.597 1.00 59.06 94 THR A C 1
ATOM 702 O O . THR A 1 94 ? 20.594 6.986 -10.119 1.00 59.06 94 THR A O 1
ATOM 705 N N . ASN A 1 95 ? 19.054 7.498 -11.657 1.00 67.81 95 ASN A N 1
ATOM 706 C CA . ASN A 1 95 ? 20.005 8.145 -12.565 1.00 67.81 95 ASN A CA 1
ATOM 707 C C . ASN A 1 95 ? 19.834 9.674 -12.810 1.00 67.81 95 ASN A C 1
ATOM 709 O O . ASN A 1 95 ? 18.686 10.138 -12.847 1.00 67.81 95 ASN A O 1
ATOM 713 N N . PRO A 1 96 ? 20.949 10.417 -13.077 1.00 53.22 96 PRO A N 1
ATOM 714 C CA . PRO A 1 96 ? 21.041 11.812 -13.547 1.00 53.22 96 PRO A CA 1
ATOM 715 C C . PRO A 1 96 ? 19.967 12.322 -14.517 1.00 53.22 96 PRO A C 1
ATOM 717 O O . PRO A 1 96 ? 19.210 13.202 -14.125 1.00 53.22 96 PRO A O 1
ATOM 720 N N . TYR A 1 97 ? 19.843 11.788 -15.738 1.00 67.62 97 TYR A N 1
ATOM 721 C CA . TYR A 1 97 ? 18.998 12.378 -16.795 1.00 67.62 97 TYR A CA 1
ATOM 722 C C . TYR A 1 97 ? 17.915 11.416 -17.299 1.00 67.62 97 TYR A C 1
ATOM 724 O O . TYR A 1 97 ? 17.938 10.919 -18.426 1.00 67.62 97 TYR A O 1
ATOM 732 N N . SER A 1 98 ? 16.929 11.133 -16.447 1.00 65.44 98 SER A N 1
ATOM 733 C CA . SER A 1 98 ? 15.744 10.368 -16.852 1.00 65.44 98 SER A CA 1
ATOM 734 C C . SER A 1 98 ? 14.542 11.282 -17.076 1.00 65.44 98 SER A C 1
ATOM 736 O O . SER A 1 98 ? 14.187 12.088 -16.213 1.00 65.44 98 SER A O 1
ATOM 738 N N . ILE A 1 99 ? 13.888 11.124 -18.230 1.00 69.06 99 ILE A N 1
ATOM 739 C CA . ILE A 1 99 ? 12.631 11.803 -18.547 1.00 69.06 99 ILE A CA 1
ATOM 740 C C . ILE A 1 99 ? 11.522 10.762 -18.553 1.00 69.06 99 ILE A C 1
ATOM 742 O O . ILE A 1 99 ? 11.531 9.807 -19.336 1.00 69.06 99 ILE A O 1
ATOM 746 N N . THR A 1 100 ? 10.534 10.933 -17.678 1.00 71.50 100 THR A N 1
ATOM 747 C CA . THR A 1 100 ? 9.314 10.126 -17.739 1.00 71.50 100 THR A CA 1
ATOM 748 C C . THR A 1 100 ? 8.095 11.003 -17.935 1.00 71.50 100 THR A C 1
ATOM 750 O O . THR A 1 100 ? 7.781 11.826 -17.081 1.00 71.50 100 THR A O 1
ATOM 753 N N . MET A 1 101 ? 7.367 10.760 -19.021 1.00 67.81 101 MET A N 1
ATOM 754 C CA . MET A 1 101 ? 6.116 11.439 -19.324 1.00 67.81 101 MET A CA 1
ATOM 755 C C . MET A 1 101 ? 4.943 10.457 -19.340 1.00 67.81 101 MET A C 1
ATOM 757 O O . MET A 1 101 ? 4.997 9.409 -19.990 1.00 67.81 101 MET A O 1
ATOM 761 N N . GLY A 1 102 ? 3.862 10.805 -18.642 1.00 73.56 102 GLY A N 1
ATOM 762 C CA . GLY A 1 102 ? 2.606 10.050 -18.649 1.00 73.56 102 GLY A CA 1
ATOM 763 C C . GLY A 1 102 ? 2.096 9.648 -17.264 1.00 73.56 102 GLY A C 1
ATOM 764 O O . GLY A 1 102 ? 2.764 9.823 -16.248 1.00 73.56 102 GLY A O 1
ATOM 765 N N . LYS A 1 103 ? 0.870 9.109 -17.228 1.00 76.62 103 LYS A N 1
ATOM 766 C CA . LYS A 1 103 ? 0.225 8.653 -15.985 1.00 76.62 103 LYS A CA 1
ATOM 767 C C . LYS A 1 103 ? 0.862 7.362 -15.477 1.00 76.62 103 LYS A C 1
ATOM 769 O O . LYS A 1 103 ? 1.048 6.419 -16.253 1.00 76.62 103 LYS A O 1
ATOM 774 N N . GLN A 1 104 ? 1.114 7.317 -14.174 1.00 78.81 104 GLN A N 1
ATOM 775 C CA . GLN A 1 104 ? 1.650 6.143 -13.491 1.00 78.81 104 GLN A CA 1
ATOM 776 C C . GLN A 1 104 ? 0.727 5.719 -12.364 1.00 78.81 104 GLN A C 1
ATOM 778 O O . GLN A 1 104 ? 0.341 6.543 -11.536 1.00 78.81 104 GLN A O 1
ATOM 783 N N . VAL A 1 105 ? 0.405 4.433 -12.342 1.00 81.31 105 VAL A N 1
ATOM 784 C CA . VAL A 1 105 ? -0.344 3.803 -11.261 1.00 81.31 105 VAL A CA 1
ATOM 785 C C . VAL A 1 105 ? 0.560 2.759 -10.636 1.00 81.31 105 VAL A C 1
ATOM 787 O O . VAL A 1 105 ? 1.039 1.868 -11.341 1.00 81.31 105 VAL A O 1
ATOM 790 N N . ILE A 1 106 ? 0.821 2.905 -9.341 1.00 82.06 106 ILE A N 1
ATOM 791 C CA . ILE A 1 106 ? 1.598 1.941 -8.567 1.00 82.06 106 ILE A CA 1
ATOM 792 C C . ILE A 1 106 ? 0.764 1.538 -7.361 1.00 82.06 106 ILE A C 1
ATOM 794 O O . ILE A 1 106 ? 0.321 2.406 -6.620 1.00 82.06 106 ILE A O 1
ATOM 798 N N . GLY A 1 107 ? 0.515 0.253 -7.152 1.00 78.25 107 GLY A N 1
ATOM 799 C CA . GLY A 1 107 ? -0.295 -0.14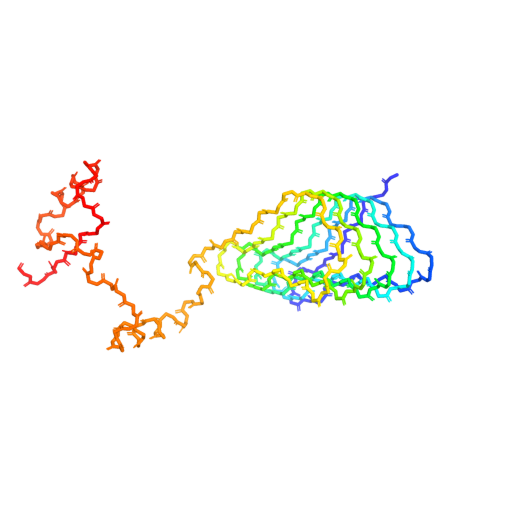1 -6.004 1.00 78.25 107 GLY A CA 1
ATOM 800 C C . GLY A 1 107 ? -0.407 -1.636 -5.817 1.00 78.25 107 GLY A C 1
ATOM 801 O O . GLY A 1 107 ? -0.298 -2.401 -6.776 1.00 78.25 107 GLY A O 1
ATOM 802 N N . SER A 1 108 ? -0.642 -2.030 -4.570 1.00 74.50 108 SER A N 1
ATOM 803 C CA . SER A 1 108 ? -1.144 -3.361 -4.249 1.00 74.50 108 SER A CA 1
ATOM 804 C C . SER A 1 108 ? -2.587 -3.242 -3.775 1.00 74.50 108 SER A C 1
ATOM 806 O O . SER A 1 108 ? -2.890 -2.330 -3.005 1.00 74.50 108 SER A O 1
ATOM 808 N N . LEU A 1 109 ? -3.468 -4.138 -4.226 1.00 65.81 109 LEU A N 1
ATOM 809 C CA . LEU A 1 109 ? -4.818 -4.218 -3.673 1.00 65.81 109 LEU A CA 1
ATOM 810 C C . LEU A 1 109 ? -4.756 -5.013 -2.353 1.00 65.81 109 LEU A C 1
ATOM 812 O O . LEU A 1 109 ? -4.652 -4.413 -1.295 1.00 65.81 109 LEU A O 1
ATOM 816 N N . TYR A 1 110 ? -4.715 -6.339 -2.338 1.00 63.41 110 TYR A N 1
ATOM 817 C CA . TYR A 1 110 ? -4.784 -7.109 -1.087 1.00 63.41 110 TYR A CA 1
ATOM 818 C C . TYR A 1 110 ? -3.428 -7.381 -0.441 1.00 63.41 110 TYR A C 1
ATOM 820 O O . TYR A 1 110 ? -2.844 -8.436 -0.650 1.00 63.41 110 TYR A O 1
ATOM 828 N N . GLY A 1 111 ? -2.956 -6.470 0.409 1.00 60.06 111 GLY A N 1
ATOM 829 C CA . GLY A 1 111 ? -1.702 -6.636 1.140 1.00 60.06 111 GLY A CA 1
ATOM 830 C C . GLY A 1 111 ? -0.492 -6.499 0.218 1.00 60.06 111 GLY A C 1
ATOM 831 O O . GLY A 1 111 ? -0.438 -7.040 -0.886 1.00 60.06 111 GLY A O 1
ATOM 832 N N . GLY A 1 112 ? 0.498 -5.728 0.640 1.00 66.19 112 GLY A N 1
ATOM 833 C CA . GLY A 1 112 ? 1.686 -5.518 -0.169 1.00 66.19 112 GLY A CA 1
ATOM 834 C C . GLY A 1 112 ? 2.154 -4.083 -0.213 1.00 66.19 112 GLY A C 1
ATOM 835 O O . GLY A 1 112 ? 1.361 -3.161 -0.059 1.00 66.19 112 GLY A O 1
ATOM 836 N N . LYS A 1 113 ? 3.453 -3.940 -0.460 1.00 73.12 113 LYS A N 1
ATOM 837 C CA . LYS A 1 113 ? 4.157 -2.669 -0.376 1.00 73.12 113 LYS A CA 1
ATOM 838 C C . LYS A 1 113 ? 4.313 -2.020 -1.725 1.00 73.12 113 LYS A C 1
ATOM 840 O O . LYS A 1 113 ? 4.840 -2.648 -2.638 1.00 73.12 113 LYS A O 1
ATOM 845 N N . SER A 1 114 ? 3.842 -0.786 -1.849 1.00 78.31 114 SER A N 1
ATOM 846 C CA . SER A 1 114 ? 3.916 -0.006 -3.079 1.00 78.31 114 SER A CA 1
ATOM 847 C C . SER A 1 114 ? 4.785 1.220 -2.868 1.00 78.31 114 SER A C 1
ATOM 849 O O . SER A 1 114 ? 4.381 2.150 -2.175 1.00 78.31 114 SER A O 1
ATOM 851 N N . GLU A 1 115 ? 5.958 1.243 -3.491 1.00 78.69 115 GLU A N 1
ATOM 852 C CA . GLU A 1 115 ? 6.901 2.347 -3.327 1.00 78.69 115 GLU A CA 1
ATOM 853 C C . GLU A 1 115 ? 7.403 2.868 -4.667 1.00 78.69 115 GLU A C 1
ATOM 855 O O . GLU A 1 115 ? 7.573 2.142 -5.653 1.00 78.69 115 GLU A O 1
ATOM 860 N N . ARG A 1 116 ? 7.676 4.170 -4.698 1.00 77.75 116 ARG A N 1
ATOM 861 C CA . ARG A 1 116 ? 8.455 4.783 -5.765 1.00 77.75 116 ARG A CA 1
ATOM 862 C C . ARG A 1 116 ? 9.687 5.414 -5.149 1.00 77.75 116 ARG A C 1
ATOM 864 O O . ARG A 1 116 ? 9.570 6.322 -4.338 1.00 77.75 116 ARG A O 1
ATOM 871 N N . MET A 1 117 ? 10.847 4.973 -5.606 1.00 70.50 117 MET A N 1
ATOM 872 C CA . MET A 1 117 ? 12.133 5.493 -5.176 1.00 70.50 117 MET A CA 1
ATOM 873 C C . MET A 1 117 ? 12.809 6.188 -6.355 1.00 70.50 117 MET A C 1
ATOM 875 O O . MET A 1 117 ? 12.999 5.601 -7.423 1.00 70.50 117 MET A O 1
ATOM 879 N N . VAL A 1 118 ? 13.143 7.460 -6.171 1.00 70.00 118 VAL A N 1
ATOM 880 C CA . VAL A 1 118 ? 13.928 8.247 -7.122 1.00 70.00 118 VAL A CA 1
ATOM 881 C C . VAL A 1 118 ? 15.136 8.752 -6.352 1.00 70.00 118 VAL A C 1
ATOM 883 O O . VAL A 1 118 ? 14.976 9.564 -5.449 1.00 70.00 118 VAL A O 1
ATOM 886 N N . THR A 1 119 ? 16.324 8.234 -6.652 1.00 57.34 119 THR A N 1
ATOM 887 C CA . THR A 1 119 ? 17.524 8.510 -5.841 1.00 57.34 119 THR A CA 1
ATOM 888 C C . THR A 1 119 ? 18.347 9.688 -6.361 1.00 57.34 119 THR A C 1
ATOM 890 O O . THR A 1 119 ? 19.397 9.974 -5.798 1.00 57.34 119 THR A O 1
ATOM 893 N N . ASN A 1 120 ? 17.908 10.368 -7.427 1.00 66.38 120 ASN A N 1
ATOM 894 C CA . ASN A 1 120 ? 18.684 11.429 -8.063 1.00 66.38 120 ASN A CA 1
ATOM 895 C C . ASN A 1 120 ? 17.856 12.706 -8.358 1.00 66.38 120 ASN A C 1
ATOM 897 O O . ASN A 1 120 ? 16.782 12.604 -8.963 1.00 66.38 120 ASN A O 1
ATOM 901 N N . PRO A 1 121 ? 18.364 13.907 -8.007 1.00 53.38 121 PRO A N 1
ATOM 902 C CA . PRO A 1 121 ? 17.613 15.168 -8.060 1.00 53.38 121 PRO A CA 1
ATOM 903 C C . PRO A 1 121 ? 17.334 15.727 -9.468 1.00 53.38 121 PRO A C 1
ATOM 905 O O . PRO A 1 121 ? 16.402 16.506 -9.624 1.00 53.38 121 PRO A O 1
ATOM 908 N N . TYR A 1 122 ? 18.069 15.318 -10.508 1.00 62.62 122 TYR A N 1
ATOM 909 C CA . TYR A 1 122 ? 17.935 15.871 -11.873 1.00 62.62 122 TYR A CA 1
ATOM 910 C C . TYR A 1 122 ? 16.928 15.125 -12.778 1.00 62.62 122 TYR A C 1
ATOM 912 O O . TYR A 1 122 ? 16.890 15.331 -13.991 1.00 62.62 122 TYR A O 1
ATOM 920 N N . SER A 1 123 ? 16.084 14.254 -12.210 1.00 63.78 123 SER A N 1
ATOM 921 C CA . SER A 1 123 ? 15.063 13.533 -12.984 1.00 63.78 123 SER A CA 1
ATOM 922 C C . SER A 1 123 ? 13.840 14.408 -13.290 1.00 63.78 123 SER A C 1
ATOM 924 O O . SER A 1 123 ? 13.212 14.960 -12.388 1.00 63.78 123 SER A O 1
ATOM 926 N N . ILE A 1 124 ? 13.439 14.485 -14.562 1.00 63.50 124 ILE A N 1
ATOM 927 C CA . ILE A 1 124 ? 12.231 15.212 -14.973 1.00 63.50 124 ILE A CA 1
ATOM 928 C C . ILE A 1 124 ? 11.099 14.201 -15.141 1.00 63.50 124 ILE A C 1
ATOM 930 O O . ILE A 1 124 ? 11.041 13.417 -16.092 1.00 63.50 124 ILE A O 1
ATOM 934 N N . THR A 1 125 ? 10.164 14.206 -14.192 1.00 64.44 125 THR A N 1
ATOM 935 C CA . THR A 1 125 ? 8.916 13.445 -14.305 1.00 64.44 125 THR A CA 1
ATOM 936 C C . THR A 1 125 ? 7.764 14.399 -14.574 1.00 64.44 125 THR A C 1
ATOM 938 O O . THR A 1 125 ? 7.401 15.181 -13.704 1.00 64.44 125 THR A O 1
ATOM 941 N N . MET A 1 126 ? 7.143 14.297 -15.747 1.00 63.66 126 MET A N 1
ATOM 942 C CA . MET A 1 126 ? 5.936 15.055 -16.083 1.00 63.66 126 MET A CA 1
ATOM 943 C C . MET A 1 126 ? 4.727 14.115 -16.136 1.00 63.66 126 MET A C 1
ATOM 945 O O . MET A 1 126 ? 4.616 13.239 -16.996 1.00 63.66 126 MET A O 1
ATOM 949 N N . GLY A 1 127 ? 3.799 14.281 -15.192 1.00 68.69 127 GLY A N 1
ATOM 950 C CA . GLY A 1 127 ? 2.569 13.491 -15.105 1.00 68.69 127 GLY A CA 1
ATOM 951 C C . GLY A 1 127 ? 2.067 13.320 -13.672 1.00 68.69 127 GLY A C 1
ATOM 952 O O . GLY A 1 127 ? 2.809 13.512 -12.715 1.00 68.69 127 GLY A O 1
ATOM 953 N N . LYS A 1 128 ? 0.793 12.936 -13.523 1.00 66.75 128 LYS A N 1
ATOM 954 C CA . LYS A 1 128 ? 0.209 12.581 -12.220 1.00 66.75 128 LYS A CA 1
ATOM 955 C C . LYS A 1 128 ? 0.528 11.126 -11.876 1.00 66.75 128 LYS A C 1
ATOM 957 O O . LYS A 1 128 ? 0.406 10.244 -12.736 1.00 66.75 128 LYS A O 1
ATOM 962 N N . GLN A 1 129 ? 0.891 10.889 -10.620 1.00 70.19 129 GLN A N 1
ATOM 963 C CA . GLN A 1 129 ? 1.072 9.559 -10.057 1.00 70.19 129 GLN A CA 1
ATOM 964 C C . GLN A 1 129 ? -0.073 9.246 -9.098 1.00 70.19 129 GLN A C 1
ATOM 966 O O . GLN A 1 129 ? -0.485 10.102 -8.321 1.00 70.19 129 GLN A O 1
ATOM 971 N N . VAL A 1 130 ? -0.565 8.014 -9.161 1.00 74.88 130 VAL A N 1
ATOM 972 C CA . VAL A 1 130 ? -1.512 7.469 -8.190 1.00 74.88 130 VAL A CA 1
ATOM 973 C C . VAL A 1 130 ? -0.822 6.305 -7.498 1.00 74.88 130 VAL A C 1
ATOM 975 O O . VAL A 1 130 ? -0.449 5.334 -8.163 1.00 74.88 130 VAL A O 1
ATOM 978 N N . ILE A 1 131 ? -0.612 6.437 -6.188 1.00 76.69 131 ILE A N 1
ATOM 979 C CA . ILE A 1 131 ? -0.143 5.349 -5.331 1.00 76.69 131 ILE A CA 1
ATOM 980 C C . ILE A 1 131 ? -1.329 4.902 -4.486 1.00 76.69 131 ILE A C 1
ATOM 982 O O . ILE A 1 131 ? -1.918 5.724 -3.789 1.00 76.69 131 ILE A O 1
ATOM 986 N N . GLY A 1 132 ? -1.709 3.634 -4.603 1.00 69.75 132 GLY A N 1
ATOM 987 C CA . GLY A 1 132 ? -2.786 3.046 -3.810 1.00 69.75 132 GLY A CA 1
ATOM 988 C C . GLY A 1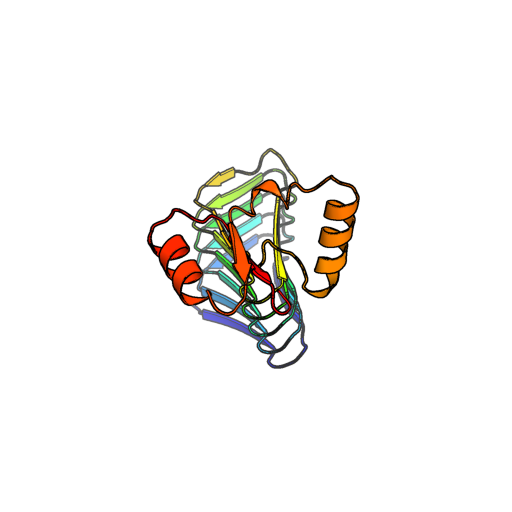 132 ? -2.233 2.030 -2.822 1.00 69.75 132 GLY A C 1
ATOM 989 O O . GLY A 1 132 ? -1.438 1.176 -3.214 1.00 69.75 132 GLY A O 1
ATOM 990 N N . SER A 1 133 ? -2.684 2.103 -1.572 1.00 70.06 133 SER A N 1
ATOM 991 C CA . SER A 1 133 ? -2.444 1.085 -0.551 1.00 70.06 133 SER A CA 1
ATOM 992 C C . SER A 1 133 ? -3.770 0.673 0.088 1.00 70.06 133 SER A C 1
ATOM 994 O O . SER A 1 133 ? -4.657 1.501 0.299 1.00 70.06 133 SER A O 1
ATOM 996 N N . LEU A 1 134 ? -3.915 -0.612 0.405 1.00 64.12 134 LEU A N 1
ATOM 997 C CA . LEU A 1 134 ? -4.925 -1.080 1.354 1.00 64.12 134 LEU A CA 1
ATOM 998 C C . LEU A 1 134 ? -4.235 -1.416 2.674 1.00 64.12 134 LEU A C 1
ATOM 1000 O O . LEU A 1 134 ? -3.094 -1.878 2.686 1.00 64.12 134 LEU A O 1
ATOM 1004 N N . TYR A 1 135 ? -4.924 -1.146 3.784 1.00 66.44 135 TYR A N 1
ATOM 1005 C CA . TYR A 1 135 ? -4.382 -1.236 5.147 1.00 66.44 135 TYR A CA 1
ATOM 1006 C C . TYR A 1 135 ? -3.154 -0.349 5.408 1.00 66.44 135 TYR A C 1
ATOM 1008 O O . TYR A 1 135 ? -2.357 -0.655 6.287 1.00 66.44 135 TYR A O 1
ATOM 1016 N N . GLY A 1 136 ? -2.977 0.740 4.651 1.00 70.94 136 GLY A N 1
ATOM 1017 C CA . GLY A 1 136 ? -1.900 1.705 4.895 1.00 70.94 136 GLY A CA 1
ATOM 1018 C C . GLY A 1 136 ? -0.490 1.132 4.736 1.00 70.94 136 GLY A C 1
ATOM 1019 O O . GLY A 1 136 ? 0.420 1.623 5.387 1.00 70.94 136 GLY A O 1
ATOM 1020 N N . ASP A 1 137 ? -0.316 0.098 3.901 1.00 70.50 137 ASP A N 1
ATOM 1021 C CA . ASP A 1 137 ? 0.964 -0.611 3.707 1.00 70.50 137 ASP A CA 1
ATOM 1022 C C . ASP A 1 137 ? 1.443 -1.429 4.932 1.00 70.50 137 ASP A C 1
ATOM 1024 O O . ASP A 1 137 ? 2.585 -1.889 5.018 1.00 70.50 137 ASP A O 1
ATOM 1028 N N . TYR A 1 138 ? 0.550 -1.695 5.890 1.00 70.38 138 TYR A N 1
ATOM 1029 C CA . TYR A 1 138 ? 0.846 -2.616 6.982 1.00 70.38 138 TYR A CA 1
ATOM 1030 C C . TYR A 1 138 ? 0.643 -4.066 6.548 1.00 70.38 138 TYR A C 1
ATOM 1032 O O . TYR A 1 138 ? -0.387 -4.457 5.991 1.00 70.38 138 TYR A O 1
ATOM 1040 N N . LYS A 1 139 ? 1.622 -4.917 6.863 1.00 70.31 139 LYS A N 1
ATOM 1041 C CA . LYS A 1 139 ? 1.430 -6.367 6.777 1.00 70.31 139 LYS A CA 1
ATOM 1042 C C . LYS A 1 139 ? 0.566 -6.798 7.960 1.00 70.31 139 LYS A C 1
ATOM 1044 O O . LYS A 1 139 ? 0.809 -6.371 9.085 1.00 70.31 139 LYS A O 1
ATOM 1049 N N . LEU A 1 140 ? -0.377 -7.715 7.741 1.00 69.62 140 LEU A N 1
ATOM 1050 C CA . LEU A 1 140 ? -1.239 -8.232 8.816 1.00 69.62 140 LEU A CA 1
ATOM 1051 C C . LEU A 1 140 ? -0.423 -8.758 10.015 1.00 69.62 140 LEU A C 1
ATOM 1053 O O . LEU A 1 140 ? -0.748 -8.476 11.161 1.00 69.62 140 LEU A O 1
ATOM 1057 N N . LYS A 1 141 ? 0.709 -9.429 9.754 1.00 72.38 141 LYS A N 1
ATOM 1058 C CA . LYS A 1 141 ? 1.631 -9.916 10.799 1.00 72.38 141 LYS A CA 1
ATOM 1059 C C . LYS A 1 141 ? 2.320 -8.801 11.601 1.00 72.38 141 LYS A C 1
ATOM 1061 O O . LYS A 1 141 ? 2.732 -9.043 12.725 1.00 72.38 141 LYS A O 1
ATOM 1066 N N . THR A 1 142 ? 2.472 -7.600 11.039 1.00 75.19 142 THR A N 1
ATOM 1067 C CA . THR A 1 142 ? 3.134 -6.460 11.702 1.00 75.19 142 THR A CA 1
ATOM 1068 C C . THR A 1 142 ? 2.167 -5.570 12.480 1.00 75.19 142 THR A C 1
ATOM 1070 O O . THR A 1 142 ? 2.614 -4.609 13.096 1.00 75.19 142 THR A O 1
ATOM 1073 N N . ILE A 1 143 ? 0.866 -5.885 12.505 1.00 82.44 143 ILE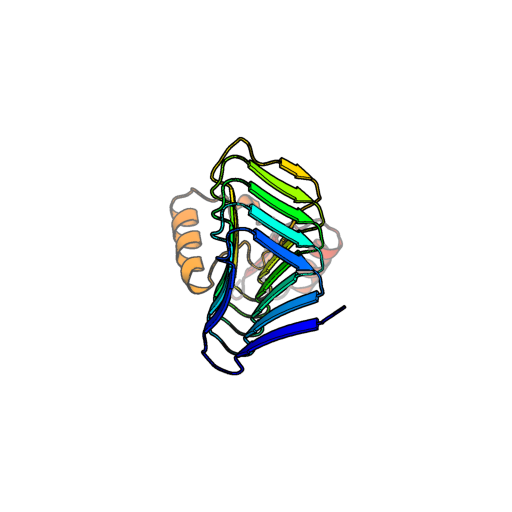 A N 1
ATOM 1074 C CA . ILE A 1 143 ? -0.122 -5.132 13.298 1.00 82.44 143 ILE A CA 1
ATOM 1075 C C . ILE A 1 143 ? 0.237 -5.146 14.794 1.00 82.44 143 ILE A C 1
ATOM 1077 O O . ILE A 1 143 ? 0.016 -4.153 15.477 1.00 82.44 143 ILE A O 1
ATOM 1081 N N . SER A 1 144 ? 0.888 -6.203 15.297 1.00 83.69 144 SER A N 1
ATOM 1082 C CA . SER A 1 144 ? 1.372 -6.244 16.687 1.00 83.69 144 SER A CA 1
ATOM 1083 C C . SER A 1 144 ? 2.322 -5.089 17.030 1.00 83.69 144 SER A C 1
ATOM 1085 O O . SER A 1 144 ? 2.340 -4.643 18.173 1.00 83.69 144 SER A O 1
ATOM 1087 N N . ASN A 1 145 ? 3.085 -4.571 16.060 1.00 86.00 145 ASN A N 1
ATOM 1088 C CA . ASN A 1 145 ? 3.987 -3.443 16.296 1.00 86.00 145 ASN A CA 1
ATOM 1089 C C . ASN A 1 145 ? 3.207 -2.148 16.550 1.00 86.00 145 ASN A C 1
ATOM 1091 O O . ASN A 1 145 ? 3.620 -1.354 17.387 1.00 86.00 145 ASN A O 1
ATOM 1095 N N . LEU A 1 146 ? 2.060 -1.964 15.884 1.00 86.31 146 LEU A N 1
ATOM 1096 C CA . LEU A 1 146 ? 1.174 -0.821 16.124 1.00 86.31 146 LEU A CA 1
ATOM 1097 C C . LEU A 1 146 ? 0.610 -0.842 17.545 1.00 86.31 146 LEU A C 1
ATOM 1099 O O . LEU A 1 146 ? 0.518 0.201 18.184 1.00 86.31 146 LEU A O 1
ATOM 1103 N N . VAL A 1 147 ? 0.287 -2.029 18.067 1.00 88.25 147 VAL A N 1
ATOM 1104 C CA . VAL A 1 147 ? -0.145 -2.182 19.465 1.00 88.25 147 VAL A CA 1
ATOM 1105 C C . VAL A 1 147 ? 0.974 -1.752 20.411 1.00 88.25 147 VAL A C 1
ATOM 1107 O O . VAL A 1 147 ? 0.739 -0.961 21.319 1.00 88.25 147 VAL A O 1
ATOM 1110 N N . THR A 1 148 ? 2.209 -2.195 20.170 1.00 90.12 148 THR A N 1
ATOM 1111 C CA . THR A 1 148 ? 3.373 -1.770 20.961 1.00 90.12 148 THR A CA 1
ATOM 1112 C C . THR A 1 148 ? 3.608 -0.257 20.883 1.00 90.12 148 THR A C 1
ATOM 1114 O O . THR A 1 148 ? 3.928 0.371 21.890 1.00 90.12 148 THR A O 1
ATOM 1117 N N . GLU A 1 149 ? 3.444 0.361 19.712 1.00 90.19 149 GLU A N 1
ATOM 1118 C CA . GLU A 1 149 ? 3.552 1.818 19.549 1.00 90.19 149 GLU A CA 1
ATOM 1119 C C . GLU A 1 149 ? 2.449 2.581 20.295 1.00 90.19 149 GLU A C 1
ATOM 1121 O O . GLU A 1 149 ? 2.740 3.612 20.907 1.00 90.19 149 GLU A O 1
ATOM 1126 N N . TYR A 1 150 ? 1.221 2.057 20.314 1.00 90.56 150 TYR A N 1
ATOM 1127 C CA . TYR A 1 150 ? 0.132 2.579 21.142 1.00 90.56 150 TYR A CA 1
ATOM 1128 C C . TYR A 1 150 ? 0.450 2.471 22.639 1.00 90.56 150 TYR A C 1
ATOM 1130 O O . TYR A 1 150 ? 0.377 3.473 23.347 1.00 90.56 150 TYR A O 1
ATOM 1138 N N . MET A 1 151 ? 0.906 1.307 23.115 1.00 92.25 151 MET A N 1
ATOM 1139 C CA . MET A 1 151 ? 1.292 1.109 24.522 1.00 92.25 151 MET A CA 1
ATOM 1140 C C . MET A 1 151 ? 2.440 2.036 24.948 1.00 92.25 151 MET A C 1
ATOM 1142 O O . MET A 1 151 ? 2.463 2.534 26.071 1.00 92.25 151 MET A O 1
ATOM 1146 N N . ASN A 1 152 ? 3.362 2.334 24.029 1.00 93.50 152 ASN A N 1
ATOM 1147 C CA . ASN A 1 152 ? 4.443 3.304 24.224 1.00 93.50 152 ASN A CA 1
ATOM 1148 C C . ASN A 1 152 ? 3.994 4.771 24.082 1.00 93.50 152 ASN A C 1
ATOM 1150 O O . ASN A 1 152 ? 4.844 5.661 24.037 1.00 93.50 152 ASN A O 1
ATOM 1154 N N . LYS A 1 153 ? 2.684 5.033 23.981 1.00 90.19 153 LYS A N 1
ATOM 1155 C CA . LYS A 1 153 ? 2.072 6.362 23.817 1.00 90.19 153 LYS A CA 1
ATOM 1156 C C . LYS A 1 153 ? 2.570 7.142 22.593 1.00 90.19 153 LYS A C 1
ATOM 1158 O O . LYS A 1 153 ? 2.494 8.367 22.567 1.00 90.19 153 LYS A O 1
ATOM 1163 N N . LYS A 1 154 ? 3.075 6.450 21.566 1.00 90.88 154 LYS A N 1
ATOM 1164 C CA . LYS A 1 154 ? 3.490 7.069 20.293 1.00 90.88 154 LYS A CA 1
ATOM 1165 C C . LYS A 1 154 ? 2.318 7.275 19.335 1.00 90.88 154 LYS A C 1
ATOM 1167 O O . LYS A 1 154 ? 2.414 8.099 18.433 1.00 90.88 154 LYS A O 1
ATOM 1172 N N . LEU A 1 155 ? 1.231 6.525 19.524 1.00 87.44 155 LEU A N 1
ATOM 1173 C CA . LEU A 1 155 ? 0.008 6.616 18.732 1.00 87.44 155 LEU A CA 1
ATOM 1174 C C . LEU A 1 155 ? -1.159 7.044 19.621 1.00 87.44 155 LEU A C 1
ATOM 1176 O O . LEU A 1 155 ? -1.419 6.430 20.653 1.00 87.44 155 LEU A O 1
ATOM 1180 N N . MET A 1 156 ? -1.883 8.073 19.191 1.00 88.44 156 MET A N 1
ATOM 1181 C CA . MET A 1 156 ? -3.059 8.597 19.886 1.00 88.44 156 MET A CA 1
ATOM 1182 C C . MET A 1 156 ? -4.295 7.833 19.411 1.00 88.44 156 MET A C 1
ATOM 1184 O O . MET A 1 156 ? -4.955 8.246 18.468 1.00 88.44 156 MET A O 1
ATOM 1188 N N . VAL A 1 157 ? -4.572 6.666 19.993 1.00 88.88 157 VAL A N 1
ATOM 1189 C CA . VAL A 1 157 ? -5.728 5.843 19.578 1.00 88.88 157 VAL A CA 1
ATOM 1190 C C . VAL A 1 157 ? -6.998 6.239 20.332 1.00 88.88 157 VAL A C 1
ATOM 1192 O O . VAL A 1 157 ? -8.076 6.269 19.740 1.00 88.88 157 VAL A O 1
ATOM 1195 N N . ASP A 1 158 ? -6.870 6.591 21.613 1.00 89.06 158 ASP A N 1
ATOM 1196 C CA . ASP A 1 158 ? -8.013 6.842 22.498 1.00 89.06 158 ASP A CA 1
ATOM 1197 C C . ASP A 1 158 ? -8.851 8.052 22.060 1.00 89.06 158 ASP A C 1
ATOM 1199 O O . ASP A 1 158 ? -10.071 8.031 22.189 1.00 89.06 158 ASP A O 1
ATOM 1203 N N . GLU A 1 159 ? -8.225 9.068 21.459 1.00 89.38 159 GLU A N 1
ATOM 1204 C CA . GLU A 1 159 ? -8.909 10.278 20.976 1.00 89.38 159 GLU A CA 1
ATOM 1205 C C . GLU A 1 159 ? -9.880 10.010 19.823 1.00 89.38 159 GLU A C 1
ATOM 1207 O O . GLU A 1 159 ? -10.829 10.764 19.609 1.00 89.38 159 GLU A O 1
ATOM 1212 N N . PHE A 1 160 ? -9.680 8.920 19.079 1.00 90.50 160 PHE A N 1
ATOM 1213 C CA . PHE A 1 160 ? -10.600 8.533 18.014 1.00 90.50 160 PHE A CA 1
ATOM 1214 C C . PHE A 1 160 ? -11.860 7.844 18.552 1.00 90.50 160 PHE A C 1
ATOM 1216 O O . PHE A 1 160 ? -12.851 7.743 17.822 1.00 90.50 160 PHE A O 1
ATOM 1223 N N . VAL A 1 161 ? -11.848 7.370 19.805 1.00 92.31 161 VAL A N 1
ATOM 1224 C CA . VAL A 1 161 ? -12.989 6.704 20.445 1.00 92.31 161 VAL A CA 1
ATOM 1225 C C . VAL A 1 161 ? -13.929 7.750 21.034 1.00 92.31 161 VAL A C 1
ATOM 1227 O O . VAL A 1 161 ? -13.748 8.233 22.144 1.00 92.31 161 VAL A O 1
ATOM 1230 N N . THR A 1 162 ? -14.981 8.072 20.285 1.00 92.62 162 THR A N 1
ATOM 1231 C CA . THR A 1 162 ? -15.974 9.082 20.690 1.00 92.62 162 THR A CA 1
ATOM 1232 C C . THR A 1 162 ? -17.086 8.537 21.580 1.00 92.62 162 THR A C 1
ATOM 1234 O O . THR A 1 162 ? -17.624 9.272 22.398 1.00 92.62 162 THR A O 1
ATOM 1237 N N . HIS A 1 163 ? -17.448 7.261 21.422 1.00 93.19 163 HIS A N 1
ATOM 1238 C CA . HIS A 1 163 ? -18.570 6.651 22.134 1.00 93.19 163 HIS A CA 1
ATOM 1239 C C . HIS A 1 163 ? -18.198 5.249 22.620 1.00 93.19 163 HIS A C 1
ATOM 1241 O O . HIS A 1 163 ? -17.523 4.496 21.911 1.00 93.19 163 HIS A O 1
ATOM 1247 N N . LYS A 1 164 ? -18.675 4.893 23.814 1.00 93.56 164 LYS A N 1
ATOM 1248 C CA . LYS A 1 164 ? -18.634 3.536 24.370 1.00 93.56 164 LYS A CA 1
ATOM 1249 C C . LYS A 1 164 ? -20.042 3.149 24.801 1.00 93.56 164 LYS A C 1
ATOM 1251 O O . LYS A 1 164 ? -20.705 3.937 25.470 1.00 93.56 164 LYS A O 1
ATOM 1256 N N . MET A 1 165 ? -20.502 1.974 24.396 1.00 93.50 165 MET A N 1
ATOM 1257 C CA . MET A 1 165 ? -21.834 1.460 24.732 1.00 93.50 165 MET A CA 1
ATOM 1258 C C . MET A 1 165 ? -21.815 -0.070 24.766 1.00 93.50 165 MET A C 1
ATOM 1260 O O . MET A 1 165 ? -20.879 -0.675 24.244 1.00 93.50 165 MET A O 1
ATOM 1264 N N . SER A 1 166 ? -22.823 -0.688 25.382 1.00 94.00 166 SER A N 1
ATOM 1265 C CA . SER A 1 166 ? -22.972 -2.147 25.364 1.00 94.00 166 SER A CA 1
ATOM 1266 C C . SER A 1 166 ? -23.517 -2.625 24.009 1.00 94.00 166 SER A C 1
ATOM 1268 O O . SER A 1 166 ? -24.027 -1.841 23.196 1.00 94.00 166 SER A O 1
ATOM 1270 N N . LEU A 1 167 ? -23.310 -3.908 23.714 1.00 92.75 167 LEU A N 1
ATOM 1271 C CA . LEU A 1 167 ? -23.662 -4.547 22.444 1.00 92.75 167 LEU A CA 1
ATOM 1272 C C . LEU A 1 167 ? -25.175 -4.520 22.163 1.00 92.75 167 LEU A C 1
ATOM 1274 O O . LEU A 1 167 ? -25.582 -4.495 21.001 1.00 92.75 167 LEU A O 1
ATOM 1278 N N . ASP A 1 168 ? -26.004 -4.477 23.203 1.00 93.25 168 ASP A N 1
ATOM 1279 C CA . ASP A 1 168 ? -27.461 -4.308 23.114 1.00 93.25 168 ASP A CA 1
ATOM 1280 C C . ASP A 1 168 ? -27.862 -3.031 22.349 1.00 93.25 168 ASP A C 1
ATOM 1282 O O . ASP A 1 168 ? -28.857 -3.015 21.620 1.00 93.25 168 ASP A O 1
ATOM 1286 N N . LYS A 1 169 ? -27.035 -1.984 22.433 1.00 92.88 169 LYS A N 1
ATOM 1287 C CA . LYS A 1 169 ? -27.230 -0.684 21.774 1.00 92.88 169 LYS A CA 1
ATOM 1288 C C . LYS A 1 169 ? -26.563 -0.575 20.405 1.00 92.88 169 LYS A C 1
ATOM 1290 O O . LYS A 1 169 ? -26.404 0.525 19.877 1.00 92.88 169 LYS A O 1
ATOM 1295 N N . ILE A 1 170 ? -26.210 -1.693 19.768 1.00 93.25 170 ILE A N 1
ATOM 1296 C CA . ILE A 1 170 ? -25.543 -1.701 18.455 1.00 93.25 170 ILE A CA 1
ATOM 1297 C C . ILE A 1 170 ? -26.261 -0.848 17.391 1.00 93.25 170 ILE A C 1
ATOM 1299 O O . ILE A 1 170 ? -25.606 -0.166 16.602 1.00 93.25 170 ILE A O 1
ATOM 1303 N N . ASN A 1 171 ? -27.597 -0.838 17.391 1.00 94.19 171 ASN A N 1
ATOM 1304 C CA . ASN A 1 171 ? -28.389 -0.044 16.449 1.00 94.19 171 ASN A CA 1
ATOM 1305 C C . ASN A 1 171 ? -28.211 1.466 16.667 1.00 94.19 171 ASN A C 1
ATOM 1307 O O . ASN A 1 171 ? -28.009 2.196 15.700 1.00 94.19 171 ASN A O 1
ATOM 1311 N N . GLU A 1 172 ? -28.177 1.918 17.924 1.00 93.81 172 GLU A N 1
ATOM 1312 C CA . GLU A 1 172 ? -27.876 3.312 18.274 1.00 93.81 172 GLU A CA 1
ATOM 1313 C C . GLU A 1 172 ? -26.463 3.697 17.804 1.00 93.81 172 GLU A C 1
ATOM 1315 O O . GLU A 1 172 ? -26.246 4.775 17.246 1.00 93.81 172 GLU A O 1
ATOM 1320 N N . GLY A 1 173 ? -25.504 2.772 17.923 1.00 93.06 173 GLY A N 1
ATOM 1321 C CA . GLY A 1 173 ? -24.157 2.930 17.375 1.00 93.06 173 GLY A CA 1
ATOM 1322 C C . GLY A 1 173 ? -24.134 3.152 15.855 1.00 93.06 173 GLY A C 1
ATOM 1323 O O . GLY A 1 173 ? -23.400 4.020 15.373 1.00 93.06 173 GLY A O 1
ATOM 1324 N N . PHE A 1 174 ? -24.949 2.412 15.094 1.00 93.69 174 PHE A N 1
ATOM 1325 C CA . PHE A 1 174 ? -25.095 2.617 13.647 1.00 93.69 174 PHE A CA 1
ATOM 1326 C C . PHE A 1 174 ? -25.746 3.960 13.305 1.00 93.69 174 PHE A C 1
ATOM 1328 O O . PHE A 1 174 ? -25.335 4.604 12.335 1.00 93.69 174 PHE A O 1
ATOM 1335 N N . ASP A 1 175 ? -26.720 4.405 14.093 1.00 95.50 175 ASP A N 1
ATOM 1336 C CA . ASP A 1 175 ? -27.382 5.690 13.875 1.00 95.50 175 ASP A CA 1
ATOM 1337 C C . ASP A 1 175 ? -26.434 6.866 14.135 1.00 95.50 175 ASP A C 1
ATOM 1339 O O . ASP A 1 175 ? -26.369 7.787 13.319 1.00 95.50 175 ASP A O 1
ATOM 1343 N N . LEU A 1 176 ? -25.604 6.791 15.181 1.00 93.94 176 LEU A N 1
ATOM 1344 C CA . LEU A 1 176 ? -24.551 7.779 15.456 1.00 93.94 176 LEU A CA 1
ATOM 1345 C C . LEU A 1 176 ? -23.505 7.862 14.334 1.00 93.94 176 LEU A C 1
ATOM 1347 O O . LEU A 1 176 ? -23.017 8.955 14.019 1.00 93.94 176 LEU A O 1
ATOM 1351 N N . LEU A 1 177 ? -23.164 6.723 13.721 1.00 92.44 177 LEU A N 1
ATOM 1352 C CA . LEU A 1 177 ? -22.266 6.672 12.566 1.00 92.44 177 LEU A CA 1
ATOM 1353 C C . LEU A 1 177 ? -22.906 7.348 11.344 1.00 92.44 177 LEU A C 1
ATOM 1355 O O . LEU A 1 177 ? -22.269 8.183 10.703 1.00 92.44 177 LEU A O 1
ATOM 1359 N N . ARG A 1 178 ? -24.171 7.030 11.036 1.00 93.44 178 ARG A N 1
ATOM 1360 C CA . ARG A 1 178 ? -24.907 7.637 9.910 1.00 93.44 178 ARG A CA 1
ATOM 1361 C C . ARG A 1 178 ? -25.121 9.132 10.095 1.00 93.44 178 ARG A C 1
ATOM 1363 O O . ARG A 1 178 ? -25.026 9.878 9.126 1.00 93.44 178 ARG A O 1
ATOM 1370 N N . SER A 1 179 ? -25.383 9.577 11.322 1.00 94.94 179 SER A N 1
ATOM 1371 C CA . SER A 1 179 ? -25.569 10.995 11.630 1.00 94.94 179 SER A CA 1
ATOM 1372 C C . SER A 1 179 ? -24.254 11.782 11.682 1.00 94.94 179 SER A C 1
ATOM 1374 O O . SER A 1 179 ? -24.285 12.973 11.979 1.00 94.94 179 SER A O 1
ATOM 1376 N N . GLY A 1 180 ? -23.100 11.129 11.481 1.00 92.19 180 GLY A N 1
ATOM 1377 C CA . GLY A 1 180 ? -21.777 11.757 11.543 1.00 92.19 180 GLY A CA 1
ATOM 1378 C C . GLY A 1 180 ? -21.374 12.247 12.937 1.00 92.19 180 GLY A C 1
ATOM 1379 O O . GLY A 1 180 ? -20.453 13.048 13.057 1.00 92.19 180 GLY A O 1
ATOM 1380 N N . LYS A 1 181 ? -22.062 11.791 13.992 1.00 91.38 181 LYS A N 1
ATOM 1381 C CA . LYS A 1 181 ? -21.783 12.178 15.387 1.00 91.38 181 LYS A CA 1
ATOM 1382 C C . LYS A 1 181 ? -20.746 11.269 16.047 1.00 91.38 181 LYS A C 1
ATOM 1384 O O . LYS A 1 181 ? -20.237 11.609 17.108 1.00 91.38 181 LYS A O 1
ATOM 1389 N N . SER A 1 182 ? -20.429 10.130 15.429 1.00 91.81 182 SER A N 1
ATOM 1390 C CA . SER A 1 182 ? -19.377 9.217 15.880 1.00 91.81 182 SER A CA 1
ATOM 1391 C C . SER A 1 182 ? -18.197 9.191 14.911 1.00 91.81 182 SER A C 1
ATOM 1393 O O . SER A 1 182 ? -18.377 9.023 13.703 1.00 91.81 182 SER A O 1
ATOM 1395 N N . LEU A 1 183 ? -16.981 9.303 15.457 1.00 89.94 183 LEU A N 1
ATOM 1396 C CA . LEU A 1 183 ? -15.750 8.969 14.732 1.00 89.94 183 LEU A CA 1
ATOM 1397 C C . LEU A 1 183 ? -15.493 7.461 14.825 1.00 89.94 183 LEU A C 1
ATOM 1399 O O . LEU A 1 183 ? -15.337 6.779 13.807 1.00 89.94 183 LEU A O 1
ATOM 1403 N N . ARG A 1 184 ? -15.476 6.932 16.051 1.00 93.25 184 ARG A N 1
ATOM 1404 C CA . ARG A 1 184 ? -15.493 5.500 16.371 1.00 93.25 184 ARG A CA 1
ATOM 1405 C C . ARG A 1 184 ? -16.361 5.265 17.603 1.00 93.25 184 ARG A C 1
ATOM 1407 O O . ARG A 1 184 ? -16.283 6.013 18.582 1.00 93.25 184 ARG A O 1
ATOM 1414 N N . THR A 1 185 ? -17.138 4.189 17.544 1.00 92.44 185 THR A N 1
ATOM 1415 C CA . THR A 1 185 ? -17.923 3.655 18.657 1.00 92.44 185 THR A CA 1
ATOM 1416 C C . THR A 1 185 ? -17.320 2.312 19.052 1.00 92.44 185 THR A C 1
ATOM 1418 O O . THR A 1 185 ? -17.160 1.443 18.194 1.00 92.44 185 THR A O 1
ATOM 1421 N N . VAL A 1 186 ? -16.970 2.142 20.325 1.00 93.56 186 VAL A N 1
ATOM 1422 C CA . VAL A 1 186 ? -16.521 0.858 20.881 1.00 93.56 186 VAL A CA 1
ATOM 1423 C C . VAL A 1 186 ? -17.712 0.186 21.549 1.00 93.56 186 VAL A C 1
ATOM 1425 O O . VAL A 1 186 ? -18.386 0.800 22.377 1.00 93.56 186 VAL A O 1
ATOM 1428 N N . LEU A 1 187 ? -17.968 -1.060 21.159 1.00 93.19 187 LEU A N 1
ATOM 1429 C CA . LEU A 1 187 ? -19.014 -1.890 21.741 1.00 93.19 187 LEU A CA 1
ATOM 1430 C C . LEU A 1 187 ? -18.382 -2.822 22.763 1.00 93.19 187 LEU A C 1
ATOM 1432 O O . LEU A 1 187 ? -17.459 -3.566 22.427 1.00 93.19 187 LEU A O 1
ATOM 1436 N N . ASP A 1 188 ? -18.874 -2.762 23.992 1.00 91.94 188 ASP A N 1
ATOM 1437 C CA . ASP A 1 188 ? -18.502 -3.717 25.022 1.00 91.94 188 ASP A CA 1
ATOM 1438 C C . ASP A 1 188 ? -19.448 -4.919 24.959 1.00 91.94 188 ASP A C 1
ATOM 1440 O O . ASP A 1 188 ? -20.669 -4.771 24.912 1.00 91.94 188 ASP A O 1
ATOM 1444 N N . MET A 1 189 ? -18.871 -6.116 24.889 1.00 87.56 189 MET A N 1
ATOM 1445 C CA . MET A 1 189 ? -19.626 -7.365 24.783 1.00 87.56 189 MET A CA 1
ATOM 1446 C C . MET A 1 189 ? -20.079 -7.894 26.145 1.00 87.56 189 MET A C 1
ATOM 1448 O O . MET A 1 189 ? -20.940 -8.770 26.184 1.00 87.56 189 MET A O 1
ATOM 1452 N N . TRP A 1 190 ? -19.488 -7.400 27.235 1.00 84.50 190 TRP A N 1
ATOM 1453 C CA . TRP A 1 190 ? -19.681 -7.932 28.588 1.00 84.50 190 TRP A CA 1
ATOM 1454 C C . TRP A 1 190 ? -20.254 -6.900 29.567 1.00 84.50 190 TRP A C 1
ATOM 1456 O O . TRP A 1 190 ? -20.338 -7.192 30.759 1.00 84.50 190 TRP A O 1
ATOM 1466 N N . ALA A 1 191 ? -20.594 -5.708 29.069 1.00 62.91 191 ALA A N 1
ATOM 1467 C CA . ALA A 1 191 ? -21.151 -4.604 29.846 1.00 62.91 191 ALA A CA 1
ATOM 1468 C C . ALA A 1 191 ? -22.667 -4.700 30.013 1.00 62.91 191 ALA A C 1
ATOM 1470 O O . ALA A 1 191 ? -23.348 -5.046 29.016 1.00 62.91 191 ALA A O 1
#

pLDDT: mean 76.38, std 10.98, range [50.0, 95.5]

Radius of gyration: 22.24 Å; chains: 1; bounding box: 52×36×64 Å